Protein AF-A0A0R3Q7Y7-F1 (afdb_monomer_lite)

Foldseek 3Di:
DDDPPCPDPVLVVQLVVLLVVLVVVCVVVVDPDDDVSVVSLVSNCNSHDVVVSVVSVVVSVVVVVCVVCVVVVHDDDDPDPVPPPDPDDDDDDDPDDDDDDDDDDDDDDDDPDDDDDDDDPDDALQSQQVQLQQHPLDRHPDDLQSSLVSNCVVHPDSLQSVLVSCLVVVSLNSLVSSLVCPLPPDPDDAQVSLVSNLLSLLSCLLVVNDDPCVVVSLVSSVVNLVVHDPLQSVQSVLSSCLSDDDPDQDDDDPSHPPVLSSLVSNLRNCLSCVVVPVVVPVVLVSVLVSCVVCVVHDQVVDPSSVVSLVVCLVVDVSSVVSVVVNVVD

Organism: NCBI:txid42155

pLDDT: mean 72.42, std 20.52, range [24.56, 96.25]

Radius of gyration: 27.15 Å; chains: 1; bounding box: 62×55×79 Å

Sequence (329 aa):
MSDVTAGLKAGREKCYQSRDEYFKCCEQYKTYSESKCKKLKQKFEKDCPASWVPHFIRKHNYEKYKQKLVDEGILLTEVNDADKADIGAGRLFHATCSVLANPLTSSGTNVCSKQNSSPKFPRTNAEKLAHCGCINDALCDVSVEQFCERMKLFGSMKYLNALRILRDVRYLKTGRLLLKHLCSSSSSLPAYTVLEMVEMLVCIHMEGAAERGDEELWRNLLLLANKVPHFLKPTVLLLLKSCCPVNIMPKLPSNLMLRPVVITALLVTDLSIFIANYVRSGKVTLFQALLAKETAYDLFKNDQLLRVLALHTNSHSAISSTYLDYLSG

InterPro domains:
  IPR036549 Cytochrome c oxidase subunit 6B/Cytochrome c oxidase assembly factor 6-like superfamily [G3DSA:1.10.10.140] (3-71)
  IPR036549 Cytochrome c oxidase subunit 6B/Cytochrome c oxidase assembly factor 6-like superfamily [SSF47694] (12-68)
  IPR042289 Cytochrome c oxidase assembly factor 6 homolog [PTHR46690] (8-90)
  IPR048280 Cytochrome oxidase c subunit VIb-like [PF02297] (10-68)

Structure (mmCIF, N/CA/C/O backbone):
data_AF-A0A0R3Q7Y7-F1
#
_entry.id   AF-A0A0R3Q7Y7-F1
#
loop_
_atom_site.group_PDB
_atom_site.id
_atom_site.type_symbol
_atom_site.label_atom_id
_atom_site.label_alt_id
_atom_site.label_comp_id
_atom_site.label_asym_id
_atom_site.label_entity_id
_atom_site.label_seq_id
_atom_site.pdbx_PDB_ins_code
_atom_site.Cartn_x
_atom_site.Cartn_y
_atom_site.Cartn_z
_atom_site.occupancy
_atom_site.B_iso_or_equiv
_atom_site.auth_seq_id
_atom_site.auth_comp_id
_atom_site.auth_asym_id
_atom_site.auth_atom_id
_atom_site.pdbx_PDB_model_num
ATOM 1 N N . MET A 1 1 ? -22.828 -2.746 57.880 1.00 30.72 1 MET A N 1
ATOM 2 C CA . MET A 1 1 ? -23.270 -4.066 57.383 1.00 30.72 1 MET A CA 1
ATOM 3 C C . MET A 1 1 ? -23.202 -4.032 55.866 1.00 30.72 1 MET A C 1
ATOM 5 O O . MET A 1 1 ? -24.063 -3.440 55.234 1.00 30.72 1 MET A O 1
ATOM 9 N N . SER A 1 2 ? -22.097 -4.519 55.308 1.00 41.38 2 SER A N 1
ATOM 10 C CA . SER A 1 2 ? -21.814 -4.558 53.871 1.00 41.38 2 SER A CA 1
ATOM 11 C C . SER A 1 2 ? -22.537 -5.745 53.238 1.00 41.38 2 SER A C 1
ATOM 13 O O . SER A 1 2 ?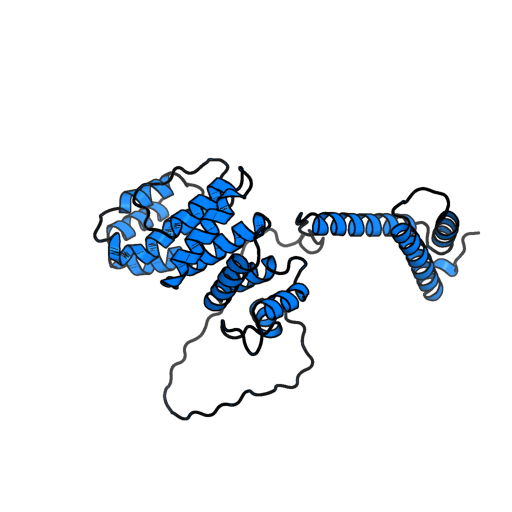 -22.344 -6.885 53.651 1.00 41.38 2 SER A O 1
ATOM 15 N N . ASP A 1 3 ? -23.408 -5.444 52.280 1.00 46.16 3 ASP A N 1
ATOM 16 C CA . ASP A 1 3 ? -24.349 -6.365 51.649 1.00 46.16 3 ASP A CA 1
ATOM 17 C C . ASP A 1 3 ? -23.616 -7.472 50.862 1.00 46.16 3 ASP A C 1
ATOM 19 O O . ASP A 1 3 ? -22.979 -7.234 49.835 1.00 46.16 3 ASP A O 1
ATOM 23 N N . VAL A 1 4 ? -23.683 -8.699 51.385 1.00 47.44 4 VAL A N 1
ATOM 24 C CA . VAL A 1 4 ? -22.997 -9.912 50.893 1.00 47.44 4 VAL A CA 1
ATOM 25 C C . VAL A 1 4 ? -23.600 -10.419 49.566 1.00 47.44 4 VAL A C 1
ATOM 27 O O . VAL A 1 4 ? -23.083 -11.345 48.943 1.00 47.44 4 VAL A O 1
ATOM 30 N N . THR A 1 5 ? -24.661 -9.783 49.062 1.00 50.56 5 THR A N 1
ATOM 31 C CA . THR A 1 5 ? -25.355 -10.190 47.829 1.00 50.56 5 THR A CA 1
ATOM 32 C C . THR A 1 5 ? -24.681 -9.725 46.530 1.00 50.56 5 THR A C 1
ATOM 34 O O . THR A 1 5 ? -24.900 -10.336 45.480 1.00 50.56 5 THR A O 1
ATOM 37 N N . ALA A 1 6 ? -23.791 -8.726 46.579 1.00 49.31 6 ALA A N 1
ATOM 38 C CA . ALA A 1 6 ? -23.110 -8.178 45.395 1.00 49.31 6 ALA A CA 1
ATOM 39 C C . ALA A 1 6 ? -22.109 -9.154 44.724 1.00 49.31 6 ALA A C 1
ATOM 41 O O . ALA A 1 6 ? -21.630 -8.897 43.619 1.00 49.31 6 ALA A O 1
ATOM 42 N N . GLY A 1 7 ? -21.791 -10.284 45.372 1.00 46.75 7 GLY A N 1
ATOM 43 C CA . GLY A 1 7 ? -20.875 -11.312 44.861 1.00 46.75 7 GLY A CA 1
ATOM 44 C C . GLY A 1 7 ? -21.530 -12.487 44.118 1.00 46.75 7 GLY A C 1
ATOM 45 O O . GLY A 1 7 ? -20.821 -13.215 43.417 1.00 46.75 7 GLY A O 1
ATOM 46 N N . LEU A 1 8 ? -22.851 -12.684 44.238 1.00 59.25 8 LEU A N 1
ATOM 47 C CA . LEU A 1 8 ? -23.574 -13.800 43.606 1.00 59.25 8 LEU A CA 1
ATOM 48 C C . LEU A 1 8 ? -23.904 -13.513 42.129 1.00 59.25 8 LEU A C 1
ATOM 50 O O . LEU A 1 8 ? -23.993 -12.360 41.712 1.00 59.25 8 LEU A O 1
ATOM 54 N N . LYS A 1 9 ? -24.124 -14.565 41.324 1.00 60.75 9 LYS A N 1
ATOM 55 C CA . LYS A 1 9 ? -24.414 -14.476 39.874 1.00 60.75 9 LYS A CA 1
ATOM 56 C C . LYS A 1 9 ? -25.546 -13.480 39.548 1.00 60.75 9 LYS A C 1
ATOM 58 O O . LYS A 1 9 ? -25.384 -12.660 38.651 1.00 60.75 9 LYS A O 1
ATOM 63 N N . ALA A 1 10 ? -26.608 -13.467 40.357 1.00 60.88 10 ALA A N 1
ATOM 64 C CA . ALA A 1 10 ? -27.719 -12.514 40.249 1.00 60.88 10 ALA A CA 1
ATOM 65 C C . ALA A 1 10 ? -27.331 -11.059 40.605 1.00 60.88 10 ALA A C 1
ATOM 67 O O . ALA A 1 10 ? -27.822 -10.114 39.991 1.00 60.88 10 ALA A O 1
ATOM 68 N N . GLY A 1 11 ? -26.410 -10.856 41.556 1.00 67.88 11 GLY A N 1
ATOM 69 C CA . GLY A 1 11 ? -25.874 -9.532 41.898 1.00 67.88 11 GLY A CA 1
ATOM 70 C C . GLY A 1 11 ? -24.994 -8.946 40.789 1.00 67.88 11 GLY A C 1
ATOM 71 O O . GLY A 1 11 ? -25.028 -7.744 40.534 1.00 67.88 11 GLY A O 1
ATOM 72 N N . ARG A 1 12 ? -24.269 -9.802 40.053 1.00 74.56 12 ARG A N 1
ATOM 73 C CA . ARG A 1 12 ? -23.458 -9.388 38.894 1.00 74.56 12 ARG A CA 1
ATOM 74 C C . ARG A 1 12 ? -24.313 -8.924 37.717 1.00 74.56 12 ARG A C 1
ATOM 76 O O . ARG A 1 12 ? -23.994 -7.903 37.115 1.00 74.56 12 ARG A O 1
ATOM 83 N N . GLU A 1 13 ? -25.398 -9.634 37.414 1.00 79.06 13 GLU A N 1
ATOM 84 C CA . GLU A 1 13 ? -26.342 -9.234 36.360 1.00 79.06 13 GLU A CA 1
ATOM 85 C C . GLU A 1 13 ? -26.985 -7.882 36.674 1.00 79.06 13 GLU A C 1
ATOM 87 O O . GLU A 1 13 ? -27.005 -6.994 35.821 1.00 79.06 13 GLU A O 1
ATOM 92 N N . LYS A 1 14 ? -27.410 -7.683 37.926 1.00 82.25 14 LYS A N 1
ATOM 93 C CA . LYS A 1 14 ? -27.967 -6.409 38.387 1.00 82.25 14 LYS A CA 1
ATOM 94 C C . LYS A 1 14 ? -26.954 -5.261 38.295 1.00 82.25 14 LYS A C 1
ATOM 96 O O . LYS A 1 14 ? -27.294 -4.181 37.820 1.00 82.25 14 LYS A O 1
ATOM 101 N N . CYS A 1 15 ? -25.698 -5.508 38.670 1.00 84.69 15 CYS A N 1
ATOM 102 C CA . CYS A 1 15 ? -24.607 -4.546 38.503 1.00 84.69 15 CYS A CA 1
ATOM 103 C C . CYS A 1 15 ? -24.397 -4.156 37.027 1.00 84.69 15 CYS A C 1
ATOM 105 O O . CYS A 1 15 ? -24.278 -2.971 36.713 1.00 84.69 15 CYS A O 1
ATOM 107 N N . TYR A 1 16 ? -24.385 -5.122 36.103 1.00 85.38 16 TYR A N 1
ATOM 108 C CA . TYR A 1 16 ? -24.210 -4.839 34.673 1.00 85.38 16 TYR A CA 1
ATOM 109 C C . TYR A 1 16 ? -25.396 -4.083 34.070 1.00 85.38 16 TYR A C 1
ATOM 111 O O . TYR A 1 16 ? -25.176 -3.140 33.316 1.00 85.38 16 TYR A O 1
ATOM 119 N N . GLN A 1 17 ? -26.629 -4.409 34.464 1.00 86.50 17 GLN A N 1
ATOM 120 C CA . GLN A 1 17 ? -27.814 -3.658 34.039 1.00 86.50 17 GLN A CA 1
ATOM 121 C C . GLN A 1 17 ? -27.761 -2.200 34.519 1.00 86.50 17 GLN A C 1
ATOM 123 O O . GLN A 1 17 ? -27.905 -1.279 33.715 1.00 86.50 17 GLN A O 1
ATOM 128 N N . SER A 1 18 ? -27.470 -1.970 35.804 1.00 85.62 18 SER A N 1
ATOM 129 C CA . SER A 1 18 ? -27.352 -0.616 36.367 1.00 85.62 18 SER A CA 1
ATOM 130 C C . SER A 1 18 ? -26.183 0.181 35.762 1.00 85.62 18 SER A C 1
ATOM 132 O O . SER A 1 18 ? -26.290 1.396 35.586 1.00 85.62 18 SER A O 1
ATOM 134 N N . ARG A 1 19 ? -25.083 -0.491 35.390 1.00 87.19 19 ARG A N 1
ATOM 135 C CA . ARG A 1 19 ? -23.956 0.092 34.640 1.00 87.19 19 ARG A CA 1
ATOM 136 C C . ARG A 1 19 ? -24.391 0.562 33.251 1.00 87.19 19 ARG A C 1
ATOM 138 O O . ARG A 1 19 ? -24.096 1.697 32.876 1.00 87.19 19 ARG A O 1
ATOM 145 N N . ASP A 1 20 ? -25.071 -0.297 32.497 1.00 86.44 20 ASP A N 1
ATOM 146 C CA . ASP A 1 20 ? -25.463 -0.014 31.113 1.00 86.44 20 ASP A CA 1
ATOM 147 C C . ASP A 1 20 ? -26.501 1.115 31.050 1.00 86.44 20 ASP A C 1
ATOM 149 O O . ASP A 1 20 ? -26.395 2.006 30.207 1.00 86.44 20 ASP A O 1
ATOM 153 N N . GLU A 1 21 ? -27.441 1.157 32.001 1.00 86.00 21 GLU A N 1
ATOM 154 C CA . GLU A 1 21 ? -28.380 2.274 32.171 1.00 86.00 21 GLU A CA 1
ATOM 155 C C . GLU A 1 21 ? -27.657 3.608 32.430 1.00 86.00 21 GLU A C 1
ATOM 157 O O . GLU A 1 21 ? -28.008 4.638 31.844 1.00 86.00 21 GLU A O 1
ATOM 162 N N . TYR A 1 22 ? -26.629 3.603 33.288 1.00 85.00 22 TYR A N 1
ATOM 163 C CA . TYR A 1 22 ? -25.836 4.795 33.586 1.00 85.00 22 TYR A CA 1
ATOM 164 C C . TYR A 1 22 ? -25.034 5.275 32.367 1.00 85.00 22 TYR A C 1
ATOM 166 O O . TYR A 1 22 ? -25.111 6.457 32.020 1.00 85.00 22 TYR A O 1
ATOM 174 N N . PHE A 1 23 ? -24.317 4.383 31.677 1.00 85.38 23 PHE A N 1
ATOM 175 C CA . PHE A 1 23 ? -23.525 4.761 30.502 1.00 85.38 23 PHE A CA 1
ATOM 176 C C . PHE A 1 23 ? -24.389 5.207 29.323 1.00 85.38 23 PHE A C 1
ATOM 178 O O . PHE A 1 23 ? -24.067 6.217 28.698 1.00 85.38 23 PHE A O 1
ATOM 185 N N . LYS A 1 24 ? -25.549 4.578 29.100 1.00 85.12 24 LYS A N 1
ATOM 186 C CA . LYS A 1 24 ? -26.527 5.033 28.101 1.00 85.12 24 LYS A CA 1
ATOM 187 C C . LYS A 1 24 ? -27.008 6.462 28.379 1.00 85.12 24 LYS A C 1
ATOM 189 O O . LYS A 1 24 ? -27.126 7.271 27.459 1.00 85.12 24 LYS A O 1
ATOM 194 N N . CYS A 1 25 ? -27.228 6.808 29.650 1.00 83.81 25 CYS A N 1
ATOM 195 C CA . CYS A 1 25 ? -27.549 8.180 30.051 1.00 83.81 25 CYS A CA 1
ATOM 196 C C . CYS A 1 25 ? -26.377 9.142 29.763 1.00 83.81 25 CYS A C 1
ATOM 198 O O . CYS A 1 25 ? -26.580 10.222 29.208 1.00 83.81 25 CYS A O 1
ATOM 200 N N . CYS A 1 26 ? -25.137 8.747 30.071 1.00 80.75 26 CYS A N 1
ATOM 201 C CA . CYS A 1 26 ? -23.941 9.550 29.784 1.00 80.75 26 CYS A CA 1
ATOM 202 C C . CYS A 1 26 ? -23.683 9.759 28.281 1.00 80.75 26 CYS A C 1
ATOM 204 O O . CYS A 1 26 ? -23.163 10.804 27.881 1.00 80.75 26 CYS A O 1
ATOM 206 N N . GLU A 1 27 ? -24.038 8.793 27.437 1.00 79.94 27 GLU A N 1
ATOM 207 C CA . GLU A 1 27 ? -23.968 8.918 25.979 1.00 79.94 27 GLU A CA 1
ATOM 208 C C . GLU A 1 27 ? -25.018 9.891 25.444 1.00 79.94 27 GLU A C 1
ATOM 210 O O . GLU A 1 27 ? -24.680 10.784 24.665 1.00 79.94 27 GLU A O 1
ATOM 215 N N . GLN A 1 28 ? -26.259 9.786 25.927 1.00 78.62 28 GLN A N 1
ATOM 216 C CA . GLN A 1 28 ? -27.368 10.634 25.492 1.00 78.62 28 GLN A CA 1
ATOM 217 C C . GLN A 1 28 ? -27.140 12.121 25.807 1.00 78.62 28 GLN A C 1
ATOM 219 O O . GLN A 1 28 ? -27.485 12.981 24.999 1.00 78.62 28 GLN A O 1
ATOM 224 N N . TYR A 1 29 ? -26.543 12.433 26.961 1.00 72.19 29 TYR A N 1
ATOM 225 C CA . TYR A 1 29 ? -26.320 13.818 27.394 1.00 72.19 29 TYR A CA 1
ATOM 226 C C . TYR A 1 29 ? -24.894 14.334 27.146 1.00 72.19 29 TYR A C 1
ATOM 228 O O . TYR A 1 29 ? -24.621 15.499 27.421 1.00 72.19 29 TYR A O 1
ATOM 236 N N . LYS A 1 30 ? -23.987 13.499 26.611 1.00 65.56 30 LYS A N 1
ATOM 237 C CA . LYS A 1 30 ? -22.567 13.808 26.330 1.00 65.56 30 LYS A CA 1
ATOM 238 C C . LYS A 1 30 ? -21.769 14.411 27.505 1.00 65.56 30 LYS A C 1
ATOM 240 O O . LYS A 1 30 ? -20.639 14.850 27.296 1.00 65.56 30 LYS A O 1
ATOM 245 N N . THR A 1 31 ? -22.285 14.388 28.733 1.00 57.50 31 THR A N 1
ATOM 246 C CA . THR A 1 31 ? -21.652 14.965 29.926 1.00 57.50 31 THR A CA 1
ATOM 247 C C . THR A 1 31 ? -21.578 13.957 31.071 1.00 57.50 31 THR A C 1
ATOM 249 O O . THR A 1 31 ? -22.520 13.215 31.346 1.00 57.50 31 THR A O 1
ATOM 252 N N . TYR A 1 32 ? -20.427 13.937 31.752 1.00 59.34 32 TYR A N 1
ATOM 253 C CA . TYR A 1 32 ? -20.208 13.142 32.969 1.00 59.34 32 TYR A CA 1
ATOM 254 C C . TYR A 1 32 ? -20.558 13.921 34.255 1.00 59.34 32 TYR A C 1
ATOM 256 O O . TYR A 1 32 ? -20.702 13.306 35.312 1.00 59.34 32 TYR A O 1
ATOM 264 N N . SER A 1 33 ? -20.758 15.242 34.162 1.00 49.47 33 SER A N 1
ATOM 265 C CA . SER A 1 33 ? -21.220 16.137 35.234 1.00 49.47 33 SER A CA 1
ATOM 266 C C . SER A 1 33 ? -22.671 16.572 34.952 1.00 49.47 33 SER A C 1
ATOM 268 O O . SER A 1 33 ? -22.974 17.165 33.924 1.00 49.47 33 SER A O 1
ATOM 270 N N . GLU A 1 34 ? -23.674 16.046 35.658 1.00 56.66 34 GLU A N 1
ATOM 271 C CA . GLU A 1 34 ? -24.176 16.447 36.990 1.00 56.66 34 GLU A CA 1
ATOM 272 C C . GLU A 1 34 ? -25.543 17.157 36.898 1.00 56.66 34 GLU A C 1
ATOM 274 O O . GLU A 1 34 ? -25.663 18.372 36.833 1.00 56.66 34 GLU A O 1
ATOM 279 N N . SER A 1 35 ? -26.602 16.338 36.857 1.00 59.38 35 SER A N 1
ATOM 280 C CA . SER A 1 35 ? -27.942 16.577 37.445 1.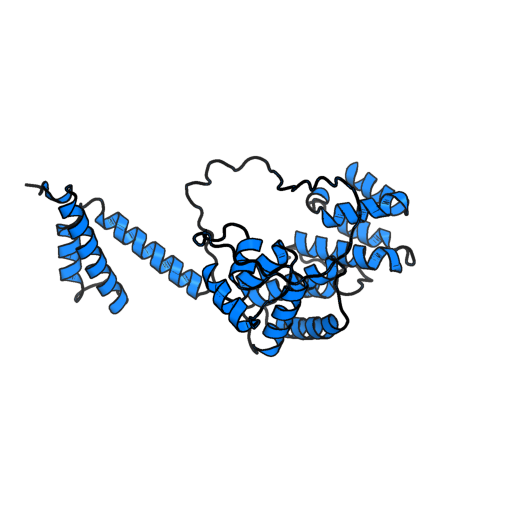00 59.38 35 SER A CA 1
ATOM 281 C C . SER A 1 35 ? -28.896 15.457 37.013 1.00 59.38 35 SER A C 1
ATOM 283 O O . SER A 1 35 ? -29.537 14.827 37.851 1.00 59.38 35 SER A O 1
ATOM 285 N N . LYS A 1 36 ? -28.907 15.123 35.714 1.00 66.06 36 LYS A N 1
ATOM 286 C CA . LYS A 1 36 ? -29.864 14.171 35.117 1.00 66.06 36 LYS A CA 1
ATOM 287 C C . LYS A 1 36 ? -29.528 12.691 35.361 1.00 66.06 36 LYS A C 1
ATOM 289 O O . LYS A 1 36 ? -30.419 11.927 35.713 1.00 66.06 36 LYS A O 1
ATOM 294 N N . CYS A 1 37 ? -28.254 12.290 35.280 1.00 79.38 37 CYS A N 1
ATOM 295 C CA . CYS A 1 37 ? -27.837 10.886 35.469 1.00 79.38 37 CYS A CA 1
ATOM 296 C C . CYS A 1 37 ? -27.394 10.548 36.912 1.00 79.38 37 CYS A C 1
ATOM 298 O O . CYS A 1 37 ? -26.944 9.434 37.176 1.00 79.38 37 CYS A O 1
ATOM 300 N N . LYS A 1 38 ? -27.519 11.482 37.871 1.00 77.94 38 LYS A N 1
ATOM 301 C CA . LYS A 1 38 ? -27.038 11.308 39.260 1.00 77.94 38 LYS A CA 1
ATOM 302 C C . LYS A 1 38 ? -27.749 10.161 39.989 1.00 77.94 38 LYS A C 1
ATOM 304 O O . LYS A 1 38 ? -27.105 9.403 40.706 1.00 77.94 38 LYS A O 1
ATOM 309 N N . LYS A 1 39 ? -29.055 9.994 39.750 1.00 81.75 39 LYS A N 1
ATOM 310 C CA . LYS A 1 39 ? -29.850 8.891 40.318 1.00 81.75 39 LYS A CA 1
ATOM 311 C C . LYS A 1 39 ? -29.379 7.522 39.809 1.00 81.75 39 LYS A C 1
ATOM 313 O O . LYS A 1 39 ? -29.283 6.581 40.588 1.00 81.75 39 LYS A O 1
ATOM 318 N N . LEU A 1 40 ? -29.024 7.432 38.525 1.00 82.88 40 LEU A N 1
ATOM 319 C CA . LEU A 1 40 ? -28.487 6.209 37.918 1.00 82.88 40 LEU A CA 1
ATOM 320 C C . LEU A 1 40 ? -27.054 5.925 38.384 1.00 82.88 40 LEU A C 1
ATOM 322 O O . LEU A 1 40 ? -26.718 4.772 38.623 1.00 82.88 40 LEU A O 1
ATOM 326 N N . LYS A 1 41 ? -26.243 6.966 38.615 1.00 82.06 41 LYS A N 1
ATOM 327 C CA . LYS A 1 41 ? -24.907 6.829 39.216 1.00 82.06 41 LYS A CA 1
ATOM 328 C C . LYS A 1 41 ? -24.974 6.239 40.628 1.00 82.06 41 LYS A C 1
ATOM 330 O O . LYS A 1 41 ? -24.252 5.300 40.928 1.00 82.06 41 LYS A O 1
ATOM 335 N N . GLN A 1 42 ? -25.880 6.742 41.468 1.00 82.50 42 GLN A N 1
ATOM 336 C CA . GLN A 1 42 ? -26.087 6.215 42.823 1.00 82.50 42 GLN A CA 1
ATOM 337 C C . GLN A 1 42 ? -26.588 4.765 42.808 1.00 82.50 42 GLN A C 1
ATOM 339 O O . GLN A 1 42 ? -26.162 3.957 43.629 1.00 82.50 42 GLN A O 1
ATOM 344 N N . LYS A 1 43 ? -27.469 4.419 41.859 1.00 84.12 43 LYS A N 1
ATOM 345 C CA . LYS A 1 43 ? -27.927 3.039 41.645 1.00 84.12 43 LYS A CA 1
ATOM 346 C C . LYS A 1 43 ? -26.762 2.128 41.237 1.00 84.12 43 LYS A C 1
ATOM 348 O O . LYS A 1 43 ? -26.586 1.071 41.827 1.00 84.12 43 LYS A O 1
ATOM 353 N N . PHE A 1 44 ? -25.922 2.575 40.306 1.00 84.44 44 PHE A N 1
ATOM 354 C CA . PHE A 1 44 ? -24.718 1.868 39.870 1.00 84.44 44 PHE A CA 1
ATOM 355 C C . PHE A 1 44 ? -23.699 1.662 41.005 1.00 84.44 44 PHE A C 1
ATOM 357 O O . PHE A 1 44 ? -23.210 0.552 41.186 1.00 84.44 44 PHE A O 1
ATOM 364 N N . GLU A 1 45 ? -23.428 2.686 41.817 1.00 84.12 45 GLU A N 1
ATOM 365 C CA . GLU A 1 45 ? -22.534 2.593 42.984 1.00 84.12 45 GLU A CA 1
ATOM 366 C C . GLU A 1 45 ? -23.069 1.669 44.086 1.00 84.12 45 GLU A C 1
ATOM 368 O O . GLU A 1 45 ? -22.283 1.077 44.822 1.00 84.12 45 GLU A O 1
ATOM 373 N N . LYS A 1 46 ? -24.396 1.535 44.195 1.00 83.44 46 LYS A N 1
ATOM 374 C CA . LYS A 1 46 ? -25.052 0.660 45.172 1.00 83.44 46 LYS A CA 1
ATOM 375 C C . LYS A 1 46 ? -25.139 -0.794 44.704 1.00 83.44 46 LYS A C 1
ATOM 377 O O . LYS A 1 46 ? -24.975 -1.698 45.516 1.00 83.44 46 LYS A O 1
ATOM 382 N N . ASP A 1 47 ? -25.428 -1.014 43.423 1.00 82.56 47 ASP A N 1
ATOM 383 C CA . ASP A 1 47 ? -25.622 -2.354 42.858 1.00 82.56 47 ASP A CA 1
ATOM 384 C C . ASP A 1 47 ? -24.295 -3.040 42.485 1.00 82.56 47 ASP A C 1
ATOM 386 O O . ASP A 1 47 ? -24.260 -4.263 42.348 1.00 82.56 47 ASP A O 1
ATOM 390 N N . CYS A 1 48 ? -23.203 -2.285 42.323 1.00 83.38 48 CYS A N 1
ATOM 391 C CA . CYS A 1 48 ? -21.888 -2.822 41.980 1.00 83.38 48 CYS A CA 1
ATOM 392 C C . CYS A 1 48 ? -20.896 -2.777 43.151 1.00 83.38 48 CYS A C 1
ATOM 394 O O . CYS A 1 48 ? -20.898 -1.829 43.935 1.00 83.38 48 CYS A O 1
ATOM 396 N N . PRO A 1 49 ? -19.954 -3.737 43.228 1.00 83.12 49 PRO A N 1
ATOM 397 C CA . PRO A 1 49 ? -18.833 -3.650 44.156 1.00 83.12 49 PRO A CA 1
ATOM 398 C C . PRO A 1 49 ? -18.042 -2.348 43.973 1.00 83.12 49 PRO A C 1
ATOM 400 O O . PRO A 1 49 ? -17.699 -1.969 42.849 1.00 83.12 49 PRO A O 1
ATOM 403 N N . ALA A 1 50 ? -17.670 -1.703 45.082 1.00 76.00 50 ALA A N 1
ATOM 404 C CA . ALA A 1 50 ? -16.939 -0.433 45.074 1.00 76.00 50 ALA A CA 1
ATOM 405 C C . ALA A 1 50 ? -15.595 -0.496 44.316 1.00 76.00 50 ALA A C 1
ATOM 407 O O . ALA A 1 50 ? -15.135 0.513 43.791 1.00 76.00 50 ALA A O 1
ATOM 408 N N . SER A 1 51 ? -14.978 -1.678 44.202 1.00 76.12 51 SER A N 1
ATOM 409 C CA . SER A 1 51 ? -13.755 -1.890 43.415 1.00 76.12 51 SER A CA 1
ATOM 410 C C . SER A 1 51 ? -13.997 -1.940 41.899 1.00 76.12 51 SER A C 1
ATOM 412 O O . SER A 1 51 ? -13.097 -1.635 41.118 1.00 76.12 51 SER A O 1
ATOM 414 N N . TRP A 1 52 ? -15.207 -2.300 41.461 1.00 82.56 52 TRP A N 1
ATOM 415 C CA . TRP A 1 52 ? -15.561 -2.454 40.046 1.00 82.56 52 TRP A CA 1
ATOM 416 C C . TRP A 1 52 ? -15.996 -1.137 39.410 1.00 82.56 52 TRP A C 1
ATOM 418 O O . TRP A 1 52 ? -15.696 -0.887 38.243 1.00 82.56 52 TRP A O 1
ATOM 428 N N . VAL A 1 53 ? -16.655 -0.271 40.181 1.00 82.44 53 VAL A N 1
ATOM 429 C CA . VAL A 1 53 ? -17.164 1.025 39.712 1.00 82.44 53 VAL A CA 1
ATOM 430 C C . VAL A 1 53 ? -16.057 1.890 39.073 1.00 82.44 53 VAL A C 1
ATOM 432 O O . VAL A 1 53 ? -16.211 2.267 37.907 1.00 82.44 53 VAL A O 1
ATOM 435 N N . PRO A 1 54 ? -14.893 2.135 39.717 1.00 80.38 54 PRO A N 1
ATOM 436 C CA . PRO A 1 54 ? -13.806 2.908 39.108 1.00 80.38 54 PRO A CA 1
ATOM 437 C C . PRO A 1 54 ? -13.170 2.218 37.899 1.00 80.38 54 PRO A C 1
ATOM 439 O O . PRO A 1 54 ? -12.646 2.885 37.009 1.00 80.38 54 PRO A O 1
ATOM 442 N N . HIS A 1 55 ? -13.165 0.883 37.865 1.00 79.25 55 HIS A N 1
ATOM 443 C CA . HIS A 1 55 ? -12.646 0.125 36.729 1.00 79.25 55 HIS A CA 1
ATOM 444 C C . HIS A 1 55 ? -13.555 0.284 35.502 1.00 79.25 55 HIS A C 1
ATOM 446 O O . HIS A 1 55 ? -13.069 0.626 34.427 1.00 79.25 55 HIS A O 1
ATOM 452 N N . PHE A 1 56 ? -14.872 0.120 35.660 1.00 84.69 56 PHE A N 1
ATOM 453 C CA . PHE A 1 56 ? -15.821 0.290 34.556 1.00 84.69 56 PHE A CA 1
ATOM 454 C C . PHE A 1 56 ? -15.855 1.718 34.024 1.00 84.69 56 PHE A C 1
ATOM 456 O O . PHE A 1 56 ? -15.881 1.898 32.810 1.00 84.69 56 PHE A O 1
ATOM 463 N N . ILE A 1 57 ? -15.799 2.728 34.899 1.00 82.69 57 ILE A N 1
ATOM 464 C CA . ILE A 1 57 ? -15.739 4.133 34.470 1.00 82.69 57 ILE A CA 1
ATOM 465 C C . ILE A 1 57 ? -14.469 4.389 33.649 1.00 82.69 57 ILE A C 1
ATOM 467 O O . ILE A 1 57 ? -14.545 4.972 32.569 1.00 82.69 57 ILE A O 1
ATOM 471 N N . ARG A 1 58 ? -13.305 3.922 34.123 1.00 79.88 58 ARG A N 1
ATOM 472 C CA . ARG A 1 58 ? -12.037 4.060 33.386 1.00 79.88 58 ARG A CA 1
ATOM 473 C C . ARG A 1 58 ? -12.084 3.355 32.033 1.00 79.88 58 ARG A C 1
ATOM 475 O O . ARG A 1 58 ? -11.711 3.964 31.035 1.00 79.88 58 ARG A O 1
ATOM 482 N N . LYS A 1 59 ? -12.584 2.118 31.993 1.00 83.44 59 LYS A N 1
ATOM 483 C CA . LYS A 1 59 ? -12.709 1.332 30.761 1.00 83.44 59 LYS A CA 1
ATOM 484 C C . LYS A 1 59 ? -13.632 2.008 29.741 1.00 83.44 59 LYS A C 1
ATOM 486 O O . LYS A 1 59 ? -13.227 2.196 28.603 1.00 83.44 59 LYS A O 1
ATOM 491 N N . HIS A 1 60 ? -14.817 2.447 30.158 1.00 82.00 60 HIS A N 1
ATOM 492 C CA . HIS A 1 60 ? -15.767 3.121 29.270 1.00 82.00 60 HIS A CA 1
ATOM 493 C C . HIS A 1 60 ? -15.222 4.459 28.737 1.00 82.00 60 HIS A C 1
ATOM 495 O O . HIS A 1 60 ? -15.369 4.768 27.556 1.00 82.00 60 HIS A O 1
ATOM 501 N N . ASN A 1 61 ? -14.530 5.241 29.574 1.00 80.00 61 ASN A N 1
ATOM 502 C CA . ASN A 1 61 ? -13.877 6.476 29.129 1.00 80.00 61 ASN A CA 1
ATOM 503 C C . ASN A 1 61 ? -12.758 6.203 28.117 1.00 80.00 61 ASN A C 1
ATOM 505 O O . ASN A 1 61 ? -12.634 6.936 27.137 1.00 80.00 61 ASN A O 1
ATOM 509 N N . TYR A 1 62 ? -11.965 5.154 28.346 1.00 75.38 62 TYR A N 1
ATOM 510 C CA . TYR A 1 62 ? -10.916 4.728 27.427 1.00 75.38 62 TYR A CA 1
ATOM 511 C C . TYR A 1 62 ? -11.493 4.278 26.080 1.00 75.38 62 TYR A C 1
ATOM 513 O O . TYR A 1 62 ? -11.048 4.757 25.044 1.00 75.38 62 TYR A O 1
ATOM 521 N N . GLU A 1 63 ? -12.535 3.444 26.080 1.00 78.56 63 GLU A N 1
ATOM 522 C CA . GLU A 1 63 ? -13.224 3.000 24.860 1.00 78.56 63 GLU A CA 1
ATOM 523 C C . GLU A 1 63 ? -13.837 4.178 24.090 1.00 78.56 63 GLU A C 1
ATOM 525 O O . GLU A 1 63 ? -13.678 4.273 22.876 1.00 78.56 63 GLU A O 1
ATOM 530 N N . LYS A 1 64 ? -14.456 5.140 24.785 1.00 79.62 64 LYS A N 1
ATOM 531 C CA . LYS A 1 64 ? -15.007 6.355 24.167 1.00 79.62 64 LYS A CA 1
ATOM 532 C C . LYS A 1 64 ? -13.924 7.264 23.590 1.00 79.62 64 LYS A C 1
ATOM 534 O O . LYS A 1 64 ? -14.121 7.866 22.538 1.00 79.62 64 LYS A O 1
ATOM 539 N N . TYR A 1 65 ? -12.791 7.389 24.276 1.00 76.00 65 TYR A N 1
ATOM 540 C CA . TYR A 1 65 ? -11.637 8.130 23.777 1.00 76.00 65 TYR A CA 1
ATOM 541 C C . TYR A 1 65 ? -11.025 7.444 22.552 1.00 76.00 65 TYR A C 1
ATOM 543 O O . TYR A 1 65 ? -10.786 8.103 21.546 1.00 76.00 65 TYR A O 1
ATOM 551 N N . LYS A 1 66 ? -10.872 6.116 22.591 1.00 73.06 66 LYS A N 1
ATOM 552 C CA . LYS A 1 66 ? -10.440 5.308 21.449 1.00 73.06 66 LYS A CA 1
ATOM 553 C C . LYS A 1 66 ? -11.381 5.490 20.259 1.00 73.06 66 LYS A C 1
ATOM 555 O O . LYS A 1 66 ? -10.904 5.724 19.156 1.00 73.06 66 LYS A O 1
ATOM 560 N N . GLN A 1 67 ? -12.694 5.453 20.483 1.00 74.38 67 GLN A N 1
ATOM 561 C CA . GLN A 1 67 ? -13.683 5.677 19.431 1.00 74.38 67 GLN A CA 1
ATOM 562 C C . GLN A 1 67 ? -13.547 7.075 18.817 1.00 74.38 67 GLN A C 1
ATOM 564 O O . GLN A 1 67 ? -13.490 7.185 17.601 1.00 74.38 67 GLN A O 1
ATOM 569 N N . LYS A 1 68 ? -13.396 8.128 19.635 1.00 72.75 68 LYS A N 1
ATOM 570 C CA . LYS A 1 68 ? -13.144 9.489 19.130 1.00 72.75 68 LYS A CA 1
ATOM 571 C C . LYS A 1 68 ? -11.876 9.579 18.290 1.00 72.75 68 LYS A C 1
ATOM 573 O O . LYS A 1 68 ? -11.898 10.194 17.237 1.00 72.75 68 LYS A O 1
ATOM 578 N N . LEU A 1 69 ? -10.788 8.956 18.735 1.00 68.88 69 LEU A N 1
ATOM 579 C CA . LEU A 1 69 ? -9.535 8.960 17.983 1.00 68.88 69 LEU A CA 1
ATOM 580 C C . LEU A 1 69 ? -9.662 8.205 16.658 1.00 68.88 69 LEU A C 1
ATOM 582 O O . LEU A 1 69 ? -9.131 8.663 15.652 1.00 68.88 69 LEU A O 1
ATOM 586 N N . VAL A 1 70 ? -10.411 7.100 16.632 1.00 69.00 70 VAL A N 1
ATOM 587 C CA . VAL A 1 70 ? -10.744 6.384 15.392 1.00 69.00 70 VAL A CA 1
ATOM 588 C C . VAL A 1 70 ? -11.596 7.254 14.464 1.00 69.00 70 VAL A C 1
ATOM 590 O O . VAL A 1 70 ? -11.290 7.334 13.276 1.00 69.00 70 VAL A O 1
ATOM 593 N N . ASP A 1 71 ? -12.615 7.934 14.993 1.00 68.75 71 ASP A N 1
ATOM 594 C CA . ASP A 1 71 ? -13.476 8.847 14.231 1.00 68.75 71 ASP A CA 1
ATOM 595 C C . ASP A 1 71 ? -12.679 10.052 13.679 1.00 68.75 71 ASP A C 1
ATOM 597 O O . ASP A 1 71 ? -12.948 10.530 12.578 1.00 68.75 71 ASP A O 1
ATOM 601 N N . GLU A 1 72 ? -11.654 10.506 14.407 1.00 71.38 72 GLU A N 1
ATOM 602 C CA . GLU A 1 72 ? -10.714 11.568 14.014 1.00 71.38 72 GLU A CA 1
ATOM 603 C C . GLU A 1 72 ? -9.561 11.064 13.115 1.00 71.38 72 GLU A C 1
ATOM 605 O O . GLU A 1 72 ? -8.708 11.846 12.691 1.00 71.38 72 GLU A O 1
ATOM 610 N N . GLY A 1 73 ? -9.533 9.770 12.771 1.00 51.25 73 GLY A N 1
ATOM 611 C CA . GLY A 1 73 ? -8.548 9.177 11.859 1.00 51.25 73 GLY A CA 1
ATOM 612 C C . GLY A 1 73 ? -7.166 8.912 12.472 1.00 51.25 73 GLY A C 1
ATOM 613 O O . GLY A 1 73 ? -6.204 8.685 11.735 1.00 51.25 73 GLY A O 1
ATOM 614 N N . ILE A 1 74 ? -7.051 8.923 13.802 1.00 54.38 74 ILE A N 1
ATOM 615 C CA . ILE A 1 74 ? -5.827 8.639 14.560 1.00 54.38 74 ILE A CA 1
ATOM 616 C C . ILE A 1 74 ? -5.798 7.150 14.935 1.00 54.38 74 ILE A C 1
ATOM 618 O O . ILE A 1 74 ? -6.660 6.636 15.649 1.00 54.38 74 ILE A O 1
ATOM 622 N N . LEU A 1 75 ? -4.778 6.437 14.453 1.00 51.75 75 LEU A N 1
ATOM 623 C CA . LEU A 1 75 ? -4.605 5.003 14.681 1.00 51.75 75 LEU A CA 1
ATOM 624 C C . LEU A 1 75 ? -3.954 4.757 16.052 1.00 51.75 75 LEU A C 1
ATOM 626 O O . LEU A 1 75 ? -2.741 4.890 16.196 1.00 51.75 75 LEU A O 1
ATOM 630 N N . LEU A 1 76 ? -4.745 4.380 17.059 1.00 42.91 76 LEU A N 1
ATOM 631 C CA . LEU A 1 76 ? -4.203 3.759 18.269 1.00 42.91 76 LEU A CA 1
ATOM 632 C C . LEU A 1 76 ? -3.974 2.272 17.993 1.00 42.91 76 LEU A C 1
ATOM 634 O O . LEU A 1 76 ? -4.928 1.498 17.910 1.00 42.91 76 LEU A O 1
ATOM 638 N N . THR A 1 77 ? -2.714 1.868 17.851 1.00 44.16 77 THR A N 1
ATOM 639 C CA . THR A 1 77 ? -2.337 0.457 17.976 1.00 44.16 77 THR A CA 1
ATOM 640 C C . THR A 1 77 ? -2.601 0.032 19.416 1.00 44.16 77 THR A C 1
ATOM 642 O O . THR A 1 77 ? -1.974 0.556 20.339 1.00 44.16 77 THR A O 1
ATOM 645 N N . GLU A 1 78 ? -3.545 -0.882 19.625 1.00 48.81 78 GLU A N 1
ATOM 646 C CA . GLU A 1 78 ? -3.696 -1.544 20.918 1.00 48.81 78 GLU A CA 1
ATOM 647 C C . GLU A 1 78 ? -2.427 -2.347 21.189 1.00 48.81 78 GLU A C 1
ATOM 649 O O . GLU A 1 78 ? -2.126 -3.298 20.473 1.00 48.81 78 GLU A O 1
ATOM 654 N N . VAL A 1 79 ? -1.676 -1.955 22.216 1.00 41.47 79 VAL A N 1
ATOM 655 C CA . VAL A 1 79 ? -0.734 -2.870 22.855 1.00 41.47 79 VAL A CA 1
ATOM 656 C C . VAL A 1 79 ? -1.605 -3.764 23.726 1.00 41.47 79 VAL A C 1
ATOM 658 O O . VAL A 1 79 ? -2.087 -3.335 24.773 1.00 41.47 79 VAL A O 1
ATOM 661 N N . ASN A 1 80 ? -1.905 -4.969 23.250 1.00 40.09 80 ASN A N 1
ATOM 662 C CA . ASN A 1 80 ? -2.522 -5.971 24.102 1.00 40.09 80 ASN A CA 1
ATOM 663 C C . ASN A 1 80 ? -1.460 -6.447 25.099 1.00 40.09 80 ASN A C 1
ATOM 665 O O . ASN A 1 80 ? -0.364 -6.840 24.707 1.00 40.09 80 ASN A O 1
ATOM 669 N N . ASP A 1 81 ? -1.806 -6.481 26.387 1.00 41.03 81 ASP A N 1
ATOM 670 C CA . ASP A 1 81 ? -0.950 -6.994 27.470 1.00 41.03 81 ASP A CA 1
ATOM 671 C C . ASP A 1 81 ? -0.573 -8.491 27.315 1.00 41.03 81 ASP A C 1
ATOM 673 O O . ASP A 1 81 ? 0.167 -9.036 28.133 1.00 41.03 81 ASP A O 1
ATOM 677 N N . ALA A 1 82 ? -1.048 -9.158 26.255 1.00 42.09 82 ALA A N 1
ATOM 678 C CA . ALA A 1 82 ? -0.665 -10.513 25.861 1.00 42.09 82 ALA A CA 1
ATOM 679 C C . ALA A 1 82 ? 0.638 -10.581 25.032 1.00 42.09 82 ALA A C 1
ATOM 681 O O . ALA A 1 82 ? 1.237 -11.649 24.964 1.00 42.09 82 ALA A O 1
ATOM 682 N N . ASP A 1 83 ? 1.124 -9.463 24.475 1.00 39.84 83 ASP A N 1
ATOM 683 C CA . ASP A 1 83 ? 2.316 -9.436 23.604 1.00 39.84 83 ASP A CA 1
ATOM 684 C C . ASP A 1 83 ? 3.619 -9.093 24.352 1.00 39.84 83 ASP A C 1
ATOM 686 O O . ASP A 1 83 ? 4.665 -8.841 23.753 1.00 39.84 83 ASP A O 1
ATOM 690 N N . LYS A 1 84 ? 3.610 -9.117 25.692 1.00 38.62 84 LYS A N 1
ATOM 691 C CA . LYS A 1 84 ? 4.811 -8.825 26.498 1.00 38.62 84 LYS A CA 1
ATOM 692 C C . LYS A 1 84 ? 5.850 -9.960 26.509 1.00 38.62 84 LYS A C 1
ATOM 694 O O . LYS A 1 84 ? 6.867 -9.840 27.187 1.00 38.62 84 LYS A O 1
ATOM 699 N N . ALA A 1 85 ? 5.605 -11.039 25.768 1.00 36.75 85 ALA A N 1
ATOM 700 C CA . ALA A 1 85 ? 6.475 -12.205 25.686 1.00 36.75 85 ALA A CA 1
ATOM 701 C C . ALA A 1 85 ? 6.812 -12.597 24.239 1.00 36.75 85 ALA A C 1
ATOM 703 O O . ALA A 1 85 ? 6.852 -13.782 23.948 1.00 36.75 85 ALA A O 1
ATOM 704 N N . ASP A 1 86 ? 7.056 -11.640 23.337 1.00 34.16 86 ASP A N 1
ATOM 705 C CA . ASP A 1 86 ? 7.888 -11.926 22.157 1.00 34.16 86 ASP A CA 1
ATOM 706 C C . ASP A 1 86 ? 8.482 -10.649 21.536 1.00 34.16 86 ASP A C 1
ATOM 708 O O . ASP A 1 86 ? 8.107 -10.192 20.459 1.00 34.16 86 ASP A O 1
ATOM 712 N N . ILE A 1 87 ? 9.419 -10.017 22.247 1.00 39.12 87 ILE A N 1
ATOM 713 C CA . ILE A 1 87 ? 10.355 -9.068 21.628 1.00 39.12 87 ILE A CA 1
ATOM 714 C C . ILE A 1 87 ? 11.720 -9.746 21.641 1.00 39.12 87 ILE A C 1
ATOM 716 O O . ILE A 1 87 ? 12.562 -9.487 22.498 1.00 39.12 87 ILE A O 1
ATOM 720 N N . GLY A 1 88 ? 11.906 -10.681 20.711 1.00 31.06 88 GLY A N 1
ATOM 721 C CA . GLY A 1 88 ? 13.156 -11.410 20.571 1.00 31.06 88 GLY A CA 1
ATOM 722 C C . GLY A 1 88 ? 13.150 -12.396 19.411 1.00 31.06 88 GLY A C 1
ATOM 723 O O . GLY A 1 88 ? 12.784 -13.545 19.585 1.00 31.06 88 GLY A O 1
ATOM 724 N N . ALA A 1 89 ? 13.701 -11.961 18.277 1.00 28.95 89 ALA A N 1
ATOM 725 C CA . ALA A 1 89 ? 14.078 -12.785 17.125 1.00 28.95 89 ALA A CA 1
ATOM 726 C C . ALA A 1 89 ? 12.931 -13.253 16.205 1.00 28.95 89 ALA A C 1
ATOM 728 O O . ALA A 1 89 ? 11.827 -13.580 16.612 1.00 28.95 89 ALA A O 1
ATOM 729 N N . GLY A 1 90 ? 13.211 -13.213 14.901 1.00 29.84 90 GLY A N 1
ATOM 730 C CA . GLY A 1 90 ? 12.211 -13.371 13.850 1.00 29.84 90 GLY A CA 1
ATOM 731 C C . GLY A 1 90 ? 11.795 -14.807 13.534 1.00 29.84 90 GLY A C 1
ATOM 732 O O . GLY A 1 90 ? 12.378 -15.766 14.030 1.00 29.84 90 GLY A O 1
ATOM 733 N N . ARG A 1 91 ? 10.828 -14.917 12.613 1.00 35.25 91 ARG A N 1
ATOM 734 C CA . ARG A 1 91 ? 10.724 -15.903 11.513 1.00 35.25 91 ARG A CA 1
ATOM 735 C C . ARG A 1 91 ? 9.424 -15.632 10.734 1.00 35.25 91 ARG A C 1
ATOM 737 O O . ARG A 1 91 ? 8.387 -15.374 11.324 1.00 35.25 91 ARG A O 1
ATOM 744 N N . LEU A 1 92 ? 9.503 -15.436 9.416 1.00 29.23 92 LEU A N 1
ATOM 745 C CA . LEU A 1 92 ? 9.310 -16.471 8.386 1.00 29.23 92 LEU A CA 1
ATOM 746 C C . LEU A 1 92 ? 7.929 -17.146 8.438 1.00 29.23 92 LEU A C 1
ATOM 748 O O . LEU A 1 92 ? 7.712 -18.069 9.213 1.00 29.23 92 LEU A O 1
ATOM 752 N N . PHE A 1 93 ? 7.078 -16.795 7.473 1.00 24.81 93 PHE A N 1
ATOM 753 C CA . PHE A 1 93 ? 6.190 -17.765 6.834 1.00 24.81 93 PHE A CA 1
ATOM 754 C C . PHE A 1 93 ? 6.652 -17.937 5.387 1.00 24.81 93 PHE A C 1
ATOM 756 O O . PHE A 1 93 ? 6.193 -17.255 4.476 1.00 24.81 93 PHE A O 1
ATOM 763 N N . HIS A 1 94 ? 7.613 -18.841 5.194 1.00 27.00 94 HIS A N 1
ATOM 764 C CA . HIS A 1 94 ? 7.878 -19.447 3.896 1.00 27.00 94 HIS A CA 1
ATOM 765 C C . HIS A 1 94 ? 6.925 -20.639 3.786 1.00 27.00 94 HIS A C 1
ATOM 767 O O . HIS A 1 94 ? 7.109 -21.647 4.467 1.00 27.00 94 HIS A O 1
ATOM 773 N N . ALA A 1 95 ? 5.884 -20.521 2.967 1.00 26.20 95 ALA A N 1
ATOM 774 C CA . ALA A 1 95 ? 5.169 -21.691 2.485 1.00 26.20 95 ALA A CA 1
ATOM 775 C C . ALA A 1 95 ? 6.049 -22.329 1.403 1.00 26.20 95 ALA A C 1
ATOM 777 O O . ALA A 1 95 ? 6.192 -21.803 0.301 1.00 26.20 95 ALA A O 1
ATOM 778 N N . THR A 1 96 ? 6.712 -23.431 1.739 1.00 26.08 96 THR A N 1
ATOM 779 C CA . THR A 1 96 ? 7.389 -24.283 0.766 1.00 26.08 96 THR A CA 1
ATOM 780 C C . THR A 1 96 ? 6.330 -25.009 -0.064 1.00 26.08 96 THR A C 1
ATOM 782 O O . THR A 1 96 ? 5.730 -25.981 0.383 1.00 26.08 96 THR A O 1
ATOM 785 N N . CYS A 1 97 ? 6.090 -24.544 -1.291 1.00 25.42 97 CYS A N 1
ATOM 786 C CA . CYS A 1 97 ? 5.456 -25.379 -2.309 1.00 25.42 97 CYS A CA 1
ATOM 787 C C . CYS A 1 97 ? 6.489 -26.406 -2.783 1.00 25.42 97 CYS A C 1
ATOM 789 O O . CYS A 1 97 ? 7.408 -26.076 -3.533 1.00 25.42 97 CYS A O 1
ATOM 791 N N . SER A 1 98 ? 6.350 -27.652 -2.336 1.00 28.22 98 SER A N 1
ATOM 792 C CA . SER A 1 98 ? 6.995 -28.795 -2.969 1.00 28.22 98 SER A CA 1
ATOM 793 C C . SER A 1 98 ? 6.357 -29.021 -4.340 1.00 28.22 98 SER A C 1
ATOM 795 O O . SER A 1 98 ? 5.207 -29.437 -4.462 1.00 28.22 98 SER A O 1
ATOM 797 N N . VAL A 1 99 ? 7.119 -28.729 -5.392 1.00 28.05 99 VAL A N 1
ATOM 798 C CA . VAL A 1 99 ? 6.822 -29.185 -6.749 1.00 28.05 99 VAL A CA 1
ATOM 799 C C . VAL A 1 99 ? 7.173 -30.668 -6.809 1.00 28.05 99 VAL A C 1
ATOM 801 O O . VAL A 1 99 ? 8.346 -31.031 -6.824 1.00 28.05 99 VAL A O 1
ATOM 804 N N . LEU A 1 100 ? 6.158 -31.527 -6.845 1.00 27.25 100 LEU A N 1
ATOM 805 C CA . LEU A 1 100 ? 6.281 -32.855 -7.433 1.00 27.25 100 LEU A CA 1
ATOM 806 C C . LEU A 1 100 ? 5.546 -32.829 -8.768 1.00 27.25 100 LEU A C 1
ATOM 808 O O . LEU A 1 100 ? 4.325 -32.697 -8.833 1.00 27.25 100 LEU A O 1
ATOM 812 N N . ALA A 1 101 ? 6.338 -32.899 -9.831 1.00 29.56 101 ALA A N 1
ATOM 813 C CA . ALA A 1 101 ? 5.871 -33.121 -11.182 1.00 29.56 101 ALA A CA 1
ATOM 814 C C . ALA A 1 101 ? 5.284 -34.534 -11.311 1.00 29.56 101 ALA A C 1
ATOM 816 O O . ALA A 1 101 ? 5.903 -35.498 -10.863 1.00 29.56 101 ALA A O 1
ATOM 817 N N . ASN A 1 102 ? 4.124 -34.648 -11.963 1.00 28.34 102 ASN A N 1
ATOM 818 C CA . ASN A 1 102 ? 3.942 -35.539 -13.113 1.00 28.34 102 ASN A CA 1
ATOM 819 C C . ASN A 1 102 ? 2.615 -35.258 -13.859 1.00 28.34 102 ASN A C 1
ATOM 821 O O . ASN A 1 102 ? 1.758 -34.555 -13.322 1.00 28.34 102 ASN A O 1
ATOM 825 N N . PRO A 1 103 ? 2.488 -35.693 -15.132 1.00 35.22 103 PRO A N 1
ATOM 826 C CA . PRO A 1 103 ? 1.857 -34.892 -16.183 1.00 35.22 103 PRO A CA 1
ATOM 827 C C . PRO A 1 103 ? 0.494 -35.407 -16.691 1.00 35.22 103 PRO A C 1
ATOM 829 O O . PRO A 1 103 ? 0.142 -36.563 -16.498 1.00 35.22 103 PRO A O 1
ATOM 832 N N . LEU A 1 104 ? -0.167 -34.524 -17.460 1.00 27.17 104 LEU A N 1
ATOM 833 C CA . LEU A 1 104 ? -1.200 -34.755 -18.490 1.00 27.17 104 LEU A CA 1
ATOM 834 C C . LEU A 1 104 ? -2.548 -35.363 -18.049 1.00 27.17 104 LEU A C 1
ATOM 836 O O . LEU A 1 104 ? -2.648 -36.534 -17.710 1.00 27.17 104 LEU A O 1
ATOM 840 N N . THR A 1 105 ? -3.639 -34.615 -18.244 1.00 24.56 105 THR A N 1
ATOM 841 C CA . THR A 1 105 ? -4.600 -34.835 -19.352 1.00 24.56 105 THR A CA 1
ATOM 842 C C . THR A 1 105 ? -5.765 -33.838 -19.292 1.00 24.56 105 THR A C 1
ATOM 844 O O . THR A 1 105 ? -6.149 -33.332 -18.243 1.00 24.56 105 THR A O 1
ATOM 847 N N . SER A 1 106 ? -6.270 -33.509 -20.477 1.00 29.56 106 SER A N 1
ATOM 848 C CA . SER A 1 106 ? -7.347 -32.569 -20.769 1.00 29.56 106 SER A CA 1
ATOM 849 C C . SER A 1 106 ? -8.714 -33.018 -20.258 1.00 29.56 106 SER A C 1
ATOM 851 O O . SER A 1 106 ? -9.081 -34.164 -20.493 1.00 29.56 106 SER A O 1
ATOM 853 N N . SER A 1 107 ? -9.521 -32.075 -19.771 1.00 25.08 107 SER A N 1
ATOM 854 C CA . SER A 1 107 ? -10.918 -31.881 -20.204 1.00 25.08 107 SER A CA 1
ATOM 855 C C . SER A 1 107 ? -11.563 -30.789 -19.357 1.00 25.08 107 SER A C 1
ATOM 857 O O . SER A 1 107 ? -11.529 -30.846 -18.130 1.00 25.08 107 SER A O 1
ATOM 859 N N . GLY A 1 108 ? -12.131 -29.777 -20.012 1.00 33.03 108 GLY A N 1
ATOM 860 C CA . GLY A 1 108 ? -12.874 -28.727 -19.333 1.00 33.03 108 GLY A CA 1
ATOM 861 C C . GLY A 1 108 ? -14.177 -29.247 -18.735 1.00 33.03 108 GLY A C 1
ATOM 862 O O . GLY A 1 108 ? -14.874 -30.024 -19.372 1.00 33.03 108 GLY A O 1
ATOM 863 N N . THR A 1 109 ? -14.518 -28.736 -17.555 1.00 24.59 109 THR A N 1
ATOM 864 C CA . THR A 1 109 ? -15.897 -28.548 -17.088 1.00 24.59 109 THR A CA 1
ATOM 865 C C . THR A 1 109 ? -15.890 -27.544 -15.938 1.00 24.59 109 THR A C 1
ATOM 867 O O . THR A 1 109 ? -15.189 -27.727 -14.945 1.00 24.59 109 THR A O 1
ATOM 870 N N . ASN A 1 110 ? -16.688 -26.486 -16.087 1.00 41.31 110 ASN A N 1
ATOM 871 C CA . ASN A 1 110 ? -17.118 -25.594 -15.013 1.00 41.31 110 ASN A CA 1
ATOM 872 C C . ASN A 1 110 ? -17.734 -26.401 -13.867 1.00 41.31 110 ASN A C 1
ATOM 874 O O . ASN A 1 110 ? -18.767 -27.029 -14.083 1.00 41.31 110 ASN A O 1
ATOM 878 N N . VAL A 1 111 ? -17.191 -26.301 -12.650 1.00 27.05 111 VAL A N 1
ATOM 879 C CA . VAL A 1 111 ? -17.950 -26.596 -11.426 1.00 27.05 111 VAL A CA 1
ATOM 880 C C . VAL A 1 111 ? -17.503 -25.647 -10.314 1.00 27.05 111 VAL A C 1
ATOM 882 O O . VAL A 1 111 ? -16.437 -25.793 -9.721 1.00 27.05 111 VAL A O 1
ATOM 885 N N . CYS A 1 112 ? -18.353 -24.663 -10.022 1.00 31.75 112 CYS A N 1
ATOM 886 C CA . CYS A 1 112 ? -18.310 -23.902 -8.782 1.00 31.75 112 CYS A CA 1
ATOM 887 C C . CYS A 1 112 ? -18.899 -24.799 -7.680 1.00 31.75 112 CYS A C 1
ATOM 889 O O . CYS A 1 112 ? -20.117 -24.936 -7.554 1.00 31.75 112 CYS A O 1
ATOM 891 N N . SER A 1 113 ? -18.039 -25.490 -6.934 1.00 30.75 113 SER A N 1
ATOM 892 C CA . SER A 1 113 ? -18.466 -26.399 -5.868 1.00 30.75 113 SER A CA 1
ATOM 893 C C . SER A 1 113 ? -18.814 -25.616 -4.604 1.00 30.75 113 SER A C 1
ATOM 895 O O . SER A 1 113 ? -17.938 -25.117 -3.899 1.00 30.75 113 SER A O 1
ATOM 897 N N . LYS A 1 114 ? -20.113 -25.557 -4.291 1.00 38.47 114 LYS A N 1
ATOM 898 C CA . LYS A 1 114 ? -20.627 -25.208 -2.961 1.00 38.47 114 LYS A CA 1
ATOM 899 C C . LYS A 1 114 ? -20.042 -26.177 -1.928 1.00 38.47 114 LYS A C 1
ATOM 901 O O . LYS A 1 114 ? -20.376 -27.359 -1.951 1.00 38.47 114 LYS A O 1
ATOM 906 N N . GLN A 1 115 ? -19.230 -25.684 -0.995 1.00 35.44 115 GLN A N 1
ATOM 907 C CA . GLN A 1 115 ? -18.921 -26.417 0.232 1.00 35.44 115 GLN A CA 1
ATOM 908 C C . GLN A 1 115 ? -19.738 -25.854 1.395 1.00 35.44 115 GLN A C 1
ATOM 910 O O . GLN A 1 115 ? -19.544 -24.725 1.842 1.00 35.44 115 GLN A O 1
ATOM 915 N N . ASN A 1 116 ? -20.658 -26.687 1.880 1.00 39.44 116 ASN A N 1
ATOM 916 C CA . ASN A 1 116 ? -21.335 -26.527 3.157 1.00 39.44 116 ASN A CA 1
ATOM 917 C C . ASN A 1 116 ? -20.348 -26.860 4.283 1.00 39.44 116 ASN A C 1
ATOM 919 O O . ASN A 1 116 ? -20.137 -28.021 4.619 1.00 39.44 116 ASN A O 1
ATOM 923 N N . SER A 1 117 ? -19.772 -25.830 4.890 1.00 40.69 117 SER A N 1
ATOM 924 C CA . SER A 1 117 ? -19.252 -25.878 6.255 1.00 40.69 117 SER A CA 1
ATOM 925 C C . SER A 1 117 ? -19.638 -24.557 6.912 1.00 40.69 117 SER A C 1
ATOM 927 O O . SER A 1 117 ? -19.591 -23.518 6.253 1.00 40.69 117 SER A O 1
ATOM 929 N N . SER A 1 118 ? -20.089 -24.587 8.168 1.00 43.72 118 SER A N 1
ATOM 930 C CA . SER A 1 118 ? -20.386 -23.385 8.966 1.00 43.72 118 SER A CA 1
ATOM 931 C C . SER A 1 118 ? -19.326 -22.300 8.725 1.00 43.72 118 SER A C 1
ATOM 933 O O . SER A 1 118 ? -18.143 -22.656 8.743 1.00 43.72 118 SER A O 1
ATOM 935 N N . PRO A 1 119 ? -19.682 -21.018 8.507 1.00 49.03 119 PRO A N 1
ATOM 936 C CA . PRO A 1 119 ? -18.720 -20.031 8.041 1.00 49.03 119 PRO A CA 1
ATOM 937 C C . PRO A 1 119 ? -17.696 -19.779 9.144 1.00 49.03 119 PRO A C 1
ATOM 939 O O . PRO A 1 119 ? -17.945 -19.075 10.122 1.00 49.03 119 PRO A O 1
ATOM 942 N N . LYS A 1 120 ? -16.534 -20.413 9.008 1.00 71.75 120 LYS A N 1
ATOM 943 C CA . LYS A 1 120 ? -15.386 -20.166 9.866 1.00 71.75 120 LYS A CA 1
ATOM 944 C C . LYS A 1 120 ? -14.979 -18.720 9.600 1.00 71.75 120 LYS A C 1
ATOM 946 O O . LYS A 1 120 ? -14.727 -18.363 8.452 1.00 71.75 120 LYS A O 1
ATOM 951 N N . PHE A 1 121 ? -14.987 -17.881 10.636 1.00 79.12 121 PHE A N 1
ATOM 952 C CA . PHE A 1 121 ? -14.607 -16.477 10.485 1.00 79.12 121 PHE A CA 1
ATOM 953 C C . PHE A 1 121 ? -13.206 -16.399 9.849 1.00 79.12 121 PHE A C 1
ATOM 955 O O . PHE A 1 121 ? -12.309 -17.110 10.321 1.00 79.12 121 PHE A O 1
ATOM 962 N N . PRO A 1 122 ? -13.016 -15.599 8.785 1.00 84.62 122 PRO A N 1
ATOM 963 C CA . PRO A 1 122 ? -11.777 -15.597 8.018 1.00 84.62 122 PRO A CA 1
ATOM 964 C C . PRO A 1 122 ? -10.610 -15.113 8.880 1.00 84.62 122 PRO A C 1
ATOM 966 O O . PRO A 1 122 ? -10.693 -14.089 9.562 1.00 84.62 122 PRO A O 1
ATOM 969 N N . ARG A 1 123 ? -9.515 -15.872 8.861 1.00 83.81 123 ARG A N 1
ATOM 970 C CA . ARG A 1 123 ? -8.326 -15.640 9.691 1.00 83.81 123 ARG A CA 1
ATOM 971 C C . ARG A 1 123 ? -7.197 -15.025 8.883 1.00 83.81 123 ARG A C 1
ATOM 973 O O . ARG A 1 123 ? -6.504 -14.146 9.390 1.00 83.81 123 ARG A O 1
ATOM 980 N N . THR A 1 124 ? -7.027 -15.449 7.633 1.00 90.56 124 THR A N 1
ATOM 981 C CA . THR A 1 124 ? -5.970 -14.929 6.756 1.00 90.56 124 THR A CA 1
ATOM 982 C C . THR A 1 124 ? -6.453 -13.752 5.911 1.00 90.56 124 THR A C 1
ATOM 984 O O . THR A 1 124 ? -7.646 -13.572 5.670 1.00 90.56 124 THR A O 1
ATOM 987 N N . ASN A 1 125 ? -5.514 -12.937 5.428 1.00 91.38 125 ASN A N 1
ATOM 988 C CA . ASN A 1 125 ? -5.814 -11.824 4.527 1.00 91.38 125 ASN A CA 1
ATOM 989 C C . ASN A 1 12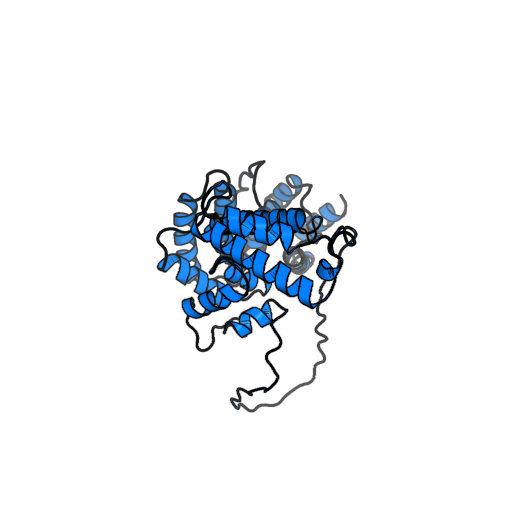5 ? -6.451 -12.297 3.206 1.00 91.38 125 ASN A C 1
ATOM 991 O O . ASN A 1 125 ? -7.404 -11.679 2.741 1.00 91.38 125 ASN A O 1
ATOM 995 N N . ALA A 1 126 ? -6.016 -13.437 2.662 1.00 90.94 126 ALA A N 1
ATOM 996 C CA . ALA A 1 126 ? -6.626 -14.037 1.474 1.00 90.94 126 ALA A CA 1
ATOM 997 C C . ALA A 1 126 ? -8.066 -14.523 1.734 1.00 90.94 126 ALA A C 1
ATOM 999 O O . ALA A 1 126 ? -8.956 -14.279 0.923 1.00 90.94 126 ALA A O 1
ATOM 1000 N N . GLU A 1 127 ? -8.331 -15.144 2.890 1.00 91.38 127 GLU A N 1
ATOM 1001 C CA . GLU A 1 127 ? -9.689 -15.555 3.278 1.00 91.38 127 GLU A CA 1
ATOM 1002 C C . GLU A 1 127 ? -10.623 -14.352 3.462 1.00 91.38 127 GLU A C 1
ATOM 1004 O O . GLU A 1 127 ? -11.785 -14.410 3.064 1.00 91.38 127 GLU A O 1
ATOM 1009 N N . LYS A 1 128 ? -10.123 -13.247 4.034 1.00 92.44 128 LYS A N 1
ATOM 1010 C CA . LYS A 1 128 ? -10.884 -11.993 4.165 1.00 92.44 128 LYS A CA 1
ATOM 1011 C C . LYS A 1 128 ? -11.268 -11.433 2.794 1.00 92.44 128 LYS A C 1
ATOM 1013 O O . LYS A 1 128 ? -12.425 -11.071 2.594 1.00 92.44 128 LYS A O 1
ATOM 1018 N N . LEU A 1 129 ? -10.331 -11.412 1.841 1.00 92.69 129 LEU A N 1
ATOM 1019 C CA . LEU A 1 129 ? -10.598 -10.989 0.461 1.00 92.69 129 LEU A CA 1
ATOM 1020 C C . LEU A 1 129 ? -11.657 -11.875 -0.203 1.00 92.69 129 LEU A C 1
ATOM 1022 O O . LEU A 1 129 ? -12.633 -11.348 -0.741 1.00 92.69 129 LEU A O 1
ATOM 1026 N N . ALA A 1 130 ? -11.517 -13.199 -0.091 1.00 92.56 130 ALA A N 1
ATOM 1027 C CA . ALA A 1 130 ? -12.478 -14.153 -0.638 1.00 92.56 130 ALA A CA 1
ATOM 1028 C C . ALA A 1 130 ? -13.872 -13.966 -0.025 1.00 92.56 130 ALA A C 1
ATOM 1030 O O . ALA A 1 130 ? -14.868 -13.930 -0.748 1.00 92.56 130 ALA A O 1
ATOM 1031 N N . HIS A 1 131 ? -13.947 -13.747 1.291 1.00 92.31 131 HIS A N 1
ATOM 1032 C CA . HIS A 1 131 ? -15.197 -13.447 1.988 1.00 92.31 131 HIS A CA 1
ATOM 1033 C C . HIS A 1 131 ? -15.871 -12.165 1.469 1.00 92.31 131 HIS A C 1
ATOM 1035 O O . HIS A 1 131 ? -17.097 -12.080 1.405 1.00 92.31 131 HIS A O 1
ATOM 1041 N N . CYS A 1 132 ? -15.083 -11.178 1.041 1.00 92.44 132 CYS A N 1
ATOM 1042 C CA . CYS A 1 132 ? -15.587 -9.945 0.441 1.00 92.44 132 CYS A CA 1
ATOM 1043 C C . CYS A 1 132 ? -15.890 -10.054 -1.065 1.00 92.44 132 CYS A C 1
ATOM 1045 O O . CYS A 1 132 ? -16.411 -9.092 -1.630 1.00 92.44 132 CYS A O 1
ATOM 1047 N N . GLY A 1 133 ? -15.652 -11.205 -1.703 1.00 92.62 133 GLY A N 1
ATOM 1048 C CA . GLY A 1 133 ? -15.911 -11.432 -3.130 1.00 92.62 133 GLY A CA 1
ATOM 1049 C C . GLY A 1 133 ? -14.702 -11.208 -4.042 1.00 92.62 133 GLY A C 1
ATOM 1050 O O . GLY A 1 133 ? -14.881 -11.043 -5.243 1.00 92.62 133 GLY A O 1
ATOM 1051 N N . CYS A 1 134 ? -13.483 -11.188 -3.494 1.00 95.19 134 CYS A N 1
ATOM 1052 C CA . CYS A 1 134 ? -12.240 -11.124 -4.260 1.00 95.19 134 CYS A CA 1
ATOM 1053 C C . CYS A 1 134 ? -11.494 -12.463 -4.190 1.00 95.19 134 CYS A C 1
ATOM 1055 O O . CYS A 1 134 ? -10.963 -12.828 -3.141 1.00 95.19 134 CYS A O 1
ATOM 1057 N N . ILE A 1 135 ? -11.456 -13.201 -5.297 1.00 93.00 135 ILE A N 1
ATOM 1058 C CA . ILE A 1 135 ? -10.873 -14.544 -5.380 1.00 93.00 135 ILE A CA 1
ATOM 1059 C C . ILE A 1 135 ? -9.849 -14.554 -6.512 1.00 93.00 135 ILE A C 1
ATOM 1061 O O . ILE A 1 135 ? -10.162 -14.149 -7.627 1.00 93.00 135 ILE A O 1
ATOM 1065 N N . ASN A 1 136 ? -8.633 -15.037 -6.236 1.00 91.50 136 ASN A N 1
ATOM 1066 C CA . ASN A 1 136 ? -7.552 -15.144 -7.226 1.00 91.50 136 ASN A CA 1
ATOM 1067 C C . ASN A 1 136 ? -7.294 -13.829 -7.987 1.00 91.50 136 ASN A C 1
ATOM 1069 O O . ASN A 1 136 ? -7.153 -13.828 -9.208 1.00 91.50 136 ASN A O 1
ATOM 1073 N N . ASP A 1 137 ? -7.247 -12.712 -7.254 1.00 94.62 137 ASP A N 1
ATOM 1074 C CA . ASP A 1 137 ? -7.041 -11.368 -7.804 1.00 94.62 137 ASP A CA 1
ATOM 1075 C C . ASP A 1 137 ? -8.116 -10.919 -8.819 1.00 94.62 137 ASP A C 1
ATOM 1077 O O . ASP A 1 137 ? -7.854 -10.145 -9.743 1.00 94.62 137 ASP A O 1
ATOM 1081 N N . ALA A 1 138 ? -9.347 -11.399 -8.646 1.00 95.38 138 ALA A N 1
ATOM 1082 C CA . ALA A 1 138 ? -10.507 -10.952 -9.402 1.00 95.38 138 ALA A CA 1
ATOM 1083 C C . ALA A 1 138 ? -11.719 -10.749 -8.486 1.00 95.38 138 ALA A C 1
ATOM 1085 O O . ALA A 1 138 ? -11.965 -11.530 -7.566 1.00 95.38 138 ALA A O 1
ATOM 1086 N N . LEU A 1 139 ? -12.506 -9.709 -8.766 1.00 95.38 139 LEU A N 1
ATOM 1087 C CA . LEU A 1 139 ? -13.812 -9.519 -8.139 1.00 95.38 139 LEU A CA 1
ATOM 1088 C C . LEU A 1 139 ? -14.845 -10.416 -8.829 1.00 95.38 139 LEU A C 1
ATOM 1090 O O . LEU A 1 139 ? -15.020 -10.340 -10.044 1.00 95.38 139 LEU A O 1
ATOM 1094 N N . CYS A 1 140 ? -15.533 -11.246 -8.050 1.00 94.25 140 CYS A N 1
ATOM 1095 C CA . CYS A 1 140 ? -16.556 -12.173 -8.530 1.00 94.25 140 CYS A CA 1
ATOM 1096 C C . CYS A 1 140 ? -17.934 -11.713 -8.053 1.00 94.25 140 CYS A C 1
ATOM 1098 O O . CYS A 1 140 ? -18.169 -11.622 -6.848 1.00 94.25 140 CYS A O 1
ATOM 1100 N N . ASP A 1 141 ? -18.835 -11.423 -8.995 1.00 90.94 141 ASP A N 1
ATOM 1101 C CA . ASP A 1 141 ? -20.232 -11.036 -8.737 1.00 90.94 141 ASP A CA 1
ATOM 1102 C C . ASP A 1 141 ? -20.405 -9.857 -7.757 1.00 90.94 141 ASP A C 1
ATOM 1104 O O . ASP A 1 141 ? -21.426 -9.725 -7.077 1.00 90.94 141 ASP A O 1
ATOM 1108 N N . VAL A 1 142 ? -19.396 -8.984 -7.670 1.00 94.25 142 VAL A N 1
ATOM 1109 C CA . VAL A 1 142 ? -19.402 -7.787 -6.823 1.00 94.25 142 VAL A CA 1
ATOM 1110 C C . VAL A 1 142 ? -18.786 -6.598 -7.545 1.00 94.25 142 VAL A C 1
ATOM 1112 O O . VAL A 1 142 ? -17.789 -6.726 -8.256 1.00 94.25 142 VAL A O 1
ATOM 1115 N N . SER A 1 143 ? -19.348 -5.411 -7.323 1.00 94.69 143 SER A N 1
ATOM 1116 C CA . SER A 1 143 ? -18.698 -4.158 -7.711 1.00 94.69 143 SER A CA 1
ATOM 1117 C C . SER A 1 143 ? -17.571 -3.795 -6.737 1.00 94.69 143 SER A C 1
ATOM 1119 O O . SER A 1 143 ? -17.551 -4.253 -5.593 1.00 94.69 143 SER A O 1
ATOM 1121 N N . VAL A 1 144 ? -16.650 -2.917 -7.159 1.00 93.69 144 VAL A N 1
ATOM 1122 C CA . VAL A 1 144 ? -15.587 -2.381 -6.281 1.00 93.69 144 VAL A CA 1
ATOM 1123 C C . VAL A 1 144 ? -16.188 -1.751 -5.022 1.00 93.69 144 VAL A C 1
ATOM 1125 O O . VAL A 1 144 ? -15.701 -1.963 -3.914 1.00 93.69 144 VAL A O 1
ATOM 1128 N N . GLU A 1 145 ? -17.299 -1.034 -5.182 1.00 92.00 145 GLU A N 1
ATOM 1129 C CA . GLU A 1 145 ? -18.004 -0.384 -4.084 1.00 92.00 145 GLU A CA 1
ATOM 1130 C C . GLU A 1 145 ? -18.565 -1.400 -3.080 1.00 92.00 145 GLU A C 1
ATOM 1132 O O . GLU A 1 145 ? -18.352 -1.264 -1.874 1.00 92.00 145 GLU A O 1
ATOM 1137 N N . GLN A 1 146 ? -19.217 -2.460 -3.570 1.00 93.62 146 GLN A N 1
ATOM 1138 C CA . GLN A 1 146 ? -19.737 -3.545 -2.733 1.00 93.62 146 GLN A CA 1
ATOM 1139 C C . GLN A 1 146 ? -18.615 -4.307 -2.022 1.00 93.62 146 GLN A C 1
ATOM 1141 O O . GLN A 1 146 ? -18.743 -4.624 -0.839 1.00 93.62 146 GLN A O 1
ATOM 1146 N N . PHE A 1 147 ? -17.511 -4.577 -2.719 1.00 94.62 147 PHE A N 1
ATOM 1147 C CA . PHE A 1 147 ? -16.319 -5.188 -2.137 1.00 94.62 147 PHE A CA 1
ATOM 1148 C C . PHE A 1 147 ? -15.781 -4.341 -0.975 1.00 94.62 147 PHE A C 1
ATOM 1150 O O . PHE A 1 147 ? -15.612 -4.843 0.136 1.00 94.62 147 PHE A O 1
ATOM 1157 N N . CYS A 1 148 ? -15.589 -3.037 -1.187 1.00 91.19 148 CYS A N 1
ATOM 1158 C CA . CYS A 1 148 ? -15.098 -2.132 -0.153 1.00 91.19 148 CYS A CA 1
ATOM 1159 C C . CYS A 1 148 ? -16.066 -1.989 1.032 1.00 91.19 148 CYS A C 1
ATOM 1161 O O . CYS A 1 148 ? -15.621 -1.909 2.175 1.00 91.19 148 CYS A O 1
ATOM 1163 N N . GLU A 1 149 ? -17.380 -1.982 0.793 1.00 90.38 149 GLU A N 1
ATOM 1164 C CA . GLU A 1 149 ? -18.377 -2.007 1.870 1.00 90.38 149 GLU A CA 1
ATOM 1165 C C . GLU A 1 149 ? -18.253 -3.269 2.734 1.00 90.38 149 GLU A C 1
ATOM 1167 O O . GLU A 1 149 ? -18.242 -3.171 3.960 1.00 90.38 149 GLU A O 1
ATOM 1172 N N . ARG A 1 150 ? -18.061 -4.444 2.122 1.00 91.44 150 ARG A N 1
ATOM 1173 C CA . ARG A 1 150 ? -17.836 -5.698 2.862 1.00 91.44 150 ARG A CA 1
ATOM 1174 C C . ARG A 1 150 ? -16.517 -5.683 3.638 1.00 91.44 150 ARG A C 1
ATOM 1176 O O . ARG A 1 150 ? -16.460 -6.212 4.745 1.00 91.44 150 ARG A O 1
ATOM 1183 N N . MET A 1 151 ? -15.479 -5.032 3.110 1.00 89.75 151 MET A N 1
ATOM 1184 C CA . MET A 1 151 ? -14.177 -4.912 3.782 1.00 89.75 151 MET A CA 1
ATOM 1185 C C . MET A 1 151 ? -14.234 -4.123 5.101 1.00 89.75 151 MET A C 1
ATOM 1187 O O . MET A 1 151 ? -13.342 -4.289 5.936 1.00 89.75 151 MET A O 1
ATOM 1191 N N . LYS A 1 152 ? -15.289 -3.329 5.350 1.00 88.56 152 LYS A N 1
ATOM 1192 C CA . LYS A 1 152 ? -15.510 -2.656 6.646 1.00 88.56 152 LYS A CA 1
ATOM 1193 C C . LYS A 1 152 ? -15.623 -3.634 7.820 1.00 88.56 152 LYS A C 1
ATOM 1195 O O . LYS A 1 152 ? -15.318 -3.270 8.950 1.00 88.56 152 LYS A O 1
ATOM 1200 N N . LEU A 1 153 ? -16.005 -4.888 7.564 1.00 85.56 153 LEU A N 1
ATOM 1201 C CA . LEU A 1 153 ? -16.037 -5.938 8.589 1.00 85.56 153 LEU A CA 1
ATOM 1202 C C . LEU A 1 153 ? -14.653 -6.210 9.198 1.00 85.56 153 LEU A C 1
ATOM 1204 O O . LEU A 1 153 ? -14.559 -6.676 10.330 1.00 85.56 153 LEU A O 1
ATOM 1208 N N . PHE A 1 154 ? -13.581 -5.907 8.460 1.00 83.50 154 PHE A N 1
ATOM 1209 C CA . PHE A 1 154 ? -12.198 -6.148 8.871 1.00 83.50 154 PHE A CA 1
ATOM 1210 C C . PHE A 1 154 ? -11.458 -4.874 9.296 1.00 83.50 154 PHE A C 1
ATOM 1212 O O . PHE A 1 154 ? -10.261 -4.925 9.569 1.00 83.50 154 PHE A O 1
ATOM 1219 N N . GLY A 1 155 ? -12.166 -3.744 9.397 1.00 76.44 155 GLY A N 1
ATOM 1220 C CA . GLY A 1 155 ? -11.717 -2.567 10.134 1.00 76.44 155 GLY A CA 1
ATOM 1221 C C . GLY A 1 155 ? -12.430 -1.274 9.733 1.00 76.44 155 GLY A C 1
ATOM 1222 O O . GLY A 1 155 ? -13.218 -1.237 8.795 1.00 76.44 155 GLY A O 1
ATOM 1223 N N . SER A 1 156 ? -12.133 -0.195 10.456 1.00 66.06 156 SER A N 1
ATOM 1224 C CA . SER A 1 156 ? -12.928 1.043 10.450 1.00 66.06 156 SER A CA 1
ATOM 1225 C C . SER A 1 156 ? -12.924 1.811 9.123 1.00 66.06 156 SER A C 1
ATOM 1227 O O . SER A 1 156 ? -13.945 2.383 8.742 1.00 66.06 156 SER A O 1
ATOM 1229 N N . MET A 1 157 ? -11.803 1.818 8.395 1.00 74.81 157 MET A N 1
ATOM 1230 C CA . MET A 1 157 ? -11.652 2.620 7.177 1.00 74.81 157 MET A CA 1
ATOM 1231 C C . MET A 1 157 ? -11.834 1.774 5.914 1.00 74.81 157 MET A C 1
ATOM 1233 O O . MET A 1 157 ? -10.952 1.002 5.531 1.00 74.81 157 MET A O 1
ATOM 1237 N N . LYS A 1 158 ? -12.967 2.000 5.237 1.00 75.94 158 LYS A N 1
ATOM 1238 C CA . LYS A 1 158 ? -13.449 1.297 4.033 1.00 75.94 158 LYS A CA 1
ATOM 1239 C C . LYS A 1 158 ? -12.360 0.950 3.005 1.00 75.94 158 LYS A C 1
ATOM 1241 O O . LYS A 1 158 ? -12.205 -0.206 2.630 1.00 75.94 158 LYS A O 1
ATOM 1246 N N . TYR A 1 159 ? -11.616 1.951 2.537 1.00 87.00 159 TYR A N 1
ATOM 1247 C CA . TYR A 1 159 ? -10.651 1.788 1.440 1.00 87.00 159 TYR A CA 1
ATOM 1248 C C . TYR A 1 159 ? -9.243 1.427 1.917 1.00 87.00 159 TYR A C 1
ATOM 1250 O O . TYR A 1 159 ? -8.497 0.758 1.207 1.00 87.00 159 TYR A O 1
ATOM 1258 N N . LEU A 1 160 ? -8.892 1.844 3.134 1.00 86.75 160 LEU A N 1
ATOM 1259 C CA . LEU A 1 160 ? -7.554 1.675 3.693 1.00 86.75 160 LEU A CA 1
ATOM 1260 C C . LEU A 1 160 ? -7.199 0.197 3.859 1.00 86.75 160 LEU A C 1
ATOM 1262 O O . LEU A 1 160 ? -6.162 -0.257 3.384 1.00 86.75 160 LEU A O 1
ATOM 1266 N N . ASN A 1 161 ? -8.080 -0.558 4.517 1.00 86.62 161 ASN A N 1
ATOM 1267 C CA . ASN A 1 161 ? -7.830 -1.971 4.788 1.00 86.62 161 ASN A CA 1
ATOM 1268 C C . ASN A 1 161 ? -7.837 -2.801 3.508 1.00 86.62 161 ASN A C 1
ATOM 1270 O O . ASN A 1 161 ? -7.049 -3.732 3.388 1.00 86.62 161 ASN A O 1
ATOM 1274 N N . ALA A 1 162 ? -8.681 -2.435 2.541 1.00 92.00 162 ALA A N 1
ATOM 1275 C CA . ALA A 1 162 ? -8.686 -3.062 1.229 1.00 92.00 162 ALA A CA 1
ATOM 1276 C C . ALA A 1 162 ? -7.331 -2.898 0.526 1.00 92.00 162 ALA A C 1
ATOM 1278 O O . ALA A 1 162 ? -6.741 -3.902 0.143 1.00 92.00 162 ALA A O 1
ATOM 1279 N N . LEU A 1 163 ? -6.800 -1.673 0.428 1.00 94.12 163 LEU A N 1
ATOM 1280 C CA . LEU A 1 163 ? -5.498 -1.419 -0.204 1.00 94.12 163 LEU A CA 1
ATOM 1281 C C . LEU A 1 163 ? -4.360 -2.189 0.481 1.00 94.12 163 LEU A C 1
ATOM 1283 O O . LEU A 1 163 ? -3.573 -2.842 -0.198 1.00 94.12 163 LEU A O 1
ATOM 1287 N N . ARG A 1 164 ? -4.312 -2.177 1.820 1.00 91.62 164 ARG A N 1
ATOM 1288 C CA . ARG A 1 164 ? -3.285 -2.897 2.594 1.00 91.62 164 ARG A CA 1
ATOM 1289 C C . ARG A 1 164 ? -3.329 -4.400 2.353 1.00 91.62 164 ARG A C 1
ATOM 1291 O O . ARG A 1 164 ? -2.326 -4.988 1.975 1.00 91.62 164 ARG A O 1
ATOM 1298 N N . ILE A 1 165 ? -4.502 -5.008 2.514 1.00 92.75 165 ILE A N 1
ATOM 1299 C CA . ILE A 1 165 ? -4.680 -6.457 2.377 1.00 92.75 165 ILE A CA 1
ATOM 1300 C C . ILE A 1 165 ? -4.408 -6.903 0.932 1.00 92.75 165 ILE A C 1
ATOM 1302 O O . ILE A 1 165 ? -3.776 -7.936 0.725 1.00 92.75 165 ILE A O 1
ATOM 1306 N N . LEU A 1 166 ? -4.839 -6.124 -0.068 1.00 94.88 166 LEU A N 1
ATOM 1307 C CA . LEU A 1 166 ? -4.553 -6.404 -1.479 1.00 94.88 166 LEU A CA 1
ATOM 1308 C C . LEU A 1 166 ? -3.050 -6.339 -1.779 1.00 94.88 166 LEU A C 1
ATOM 1310 O O . LEU A 1 166 ? -2.543 -7.217 -2.475 1.00 94.88 166 LEU A O 1
ATOM 1314 N N . ARG A 1 167 ? -2.335 -5.351 -1.225 1.00 92.56 167 ARG A N 1
ATOM 1315 C CA . ARG A 1 167 ? -0.872 -5.245 -1.335 1.00 92.56 167 ARG A CA 1
ATOM 1316 C C . ARG A 1 167 ? -0.178 -6.431 -0.665 1.00 92.56 167 ARG A C 1
ATOM 1318 O O . ARG A 1 167 ? 0.672 -7.060 -1.286 1.00 92.56 167 ARG A O 1
ATOM 1325 N N . ASP A 1 168 ? -0.583 -6.781 0.555 1.00 90.00 168 ASP A N 1
ATOM 1326 C CA . ASP A 1 168 ? 0.019 -7.872 1.331 1.00 90.00 168 ASP A CA 1
ATOM 1327 C C . ASP A 1 168 ? -0.128 -9.233 0.630 1.00 90.00 168 ASP A C 1
ATOM 1329 O O . ASP A 1 168 ? 0.797 -10.042 0.629 1.00 90.00 168 ASP A O 1
ATOM 1333 N N . VAL A 1 169 ? -1.287 -9.486 0.010 1.00 91.75 169 VAL A N 1
ATOM 1334 C CA . VAL A 1 169 ? -1.582 -10.735 -0.720 1.00 91.75 169 VAL A CA 1
ATOM 1335 C C . VAL A 1 169 ? -1.130 -10.664 -2.191 1.00 91.75 169 VAL A C 1
ATOM 1337 O O . VAL A 1 169 ? -1.216 -11.655 -2.912 1.00 91.75 169 VAL A O 1
ATOM 1340 N N . ARG A 1 170 ? -0.604 -9.518 -2.646 1.00 90.50 170 ARG A N 1
ATOM 1341 C CA . ARG A 1 170 ? -0.187 -9.258 -4.038 1.00 90.50 170 ARG A CA 1
ATOM 1342 C C . ARG A 1 170 ? -1.317 -9.443 -5.061 1.00 90.50 170 ARG A C 1
ATOM 1344 O O . ARG A 1 170 ? -1.101 -9.929 -6.167 1.00 90.50 170 ARG A O 1
ATOM 1351 N N . TYR A 1 171 ? -2.534 -9.037 -4.708 1.00 95.56 171 TYR A N 1
ATOM 1352 C CA . TYR A 1 171 ? -3.680 -8.986 -5.624 1.00 95.56 171 TYR A CA 1
ATOM 1353 C C . TYR A 1 171 ? -3.680 -7.647 -6.379 1.00 95.56 171 TYR A C 1
ATOM 1355 O O . TYR A 1 171 ? -4.397 -6.693 -6.056 1.00 95.56 171 TYR A O 1
ATOM 1363 N N . LEU A 1 172 ? -2.776 -7.565 -7.356 1.00 93.81 172 LEU A N 1
ATOM 1364 C CA . LEU A 1 172 ? -2.411 -6.346 -8.072 1.00 93.81 172 LEU A CA 1
ATOM 1365 C C . LEU A 1 172 ? -3.512 -5.855 -9.019 1.00 93.81 172 LEU A C 1
ATOM 1367 O O . LEU A 1 172 ? -3.737 -4.647 -9.115 1.00 93.81 172 LEU A O 1
ATOM 1371 N N . LYS A 1 173 ? -4.229 -6.763 -9.694 1.00 94.75 173 LYS A N 1
ATOM 1372 C CA . LYS A 1 173 ? -5.305 -6.410 -10.638 1.00 94.75 173 LYS A CA 1
ATOM 1373 C C . LYS A 1 173 ? -6.481 -5.780 -9.907 1.00 94.75 173 LYS A C 1
ATOM 1375 O O . LYS A 1 173 ? -6.981 -4.729 -10.313 1.00 94.75 173 LYS A O 1
ATOM 1380 N N . THR A 1 174 ? -6.894 -6.384 -8.799 1.00 95.88 174 THR A N 1
ATOM 1381 C CA . THR A 1 174 ? -7.970 -5.857 -7.957 1.00 95.88 174 THR A CA 1
ATOM 1382 C C . THR A 1 174 ? -7.544 -4.560 -7.279 1.00 95.88 174 THR A C 1
ATOM 1384 O O . THR A 1 174 ? -8.321 -3.605 -7.236 1.00 95.88 174 THR A O 1
ATOM 1387 N N . GLY A 1 175 ? -6.289 -4.474 -6.823 1.00 96.25 175 GLY A N 1
ATOM 1388 C CA . GLY A 1 175 ? -5.716 -3.224 -6.327 1.00 96.25 175 GLY A CA 1
ATOM 1389 C C . GLY A 1 175 ? -5.785 -2.102 -7.364 1.00 96.25 175 GLY A C 1
ATOM 1390 O O . GLY A 1 175 ? -6.265 -1.015 -7.051 1.00 96.25 175 GLY A O 1
ATOM 1391 N N . ARG A 1 176 ? -5.426 -2.369 -8.627 1.00 95.69 176 ARG A N 1
ATOM 1392 C CA . ARG A 1 176 ? -5.554 -1.399 -9.727 1.00 95.69 176 ARG A CA 1
ATOM 1393 C C . ARG A 1 176 ? -7.002 -0.956 -9.953 1.00 95.69 176 ARG A C 1
ATOM 1395 O O . ARG A 1 176 ? -7.244 0.235 -10.149 1.00 95.69 176 ARG A O 1
ATOM 1402 N N . LEU A 1 177 ? -7.966 -1.879 -9.926 1.00 95.38 177 LEU A N 1
ATOM 1403 C CA . LEU A 1 177 ? -9.391 -1.536 -10.041 1.00 95.38 177 LEU A CA 1
ATOM 1404 C C . LEU A 1 177 ? -9.829 -0.586 -8.920 1.00 95.38 177 LEU A C 1
ATOM 1406 O O . LEU A 1 177 ? -10.519 0.400 -9.183 1.00 95.38 177 LEU A O 1
ATOM 1410 N N . LEU A 1 178 ? -9.377 -0.840 -7.692 1.00 95.62 178 LEU A N 1
ATOM 1411 C CA . LEU A 1 178 ? -9.651 0.027 -6.552 1.00 95.62 178 LEU A CA 1
ATOM 1412 C C . LEU A 1 178 ? -9.002 1.412 -6.702 1.00 95.62 178 LEU A C 1
ATOM 1414 O O . LEU A 1 178 ? -9.653 2.417 -6.418 1.00 95.62 178 LEU A O 1
ATOM 1418 N N . LEU A 1 179 ? -7.762 1.492 -7.198 1.00 95.75 179 LEU A N 1
ATOM 1419 C CA . LEU A 1 179 ? -7.107 2.773 -7.496 1.00 95.75 179 LEU A CA 1
ATOM 1420 C C . LEU A 1 179 ? -7.913 3.599 -8.504 1.00 95.75 179 LEU A C 1
ATOM 1422 O O . LEU A 1 179 ? -8.157 4.781 -8.265 1.00 95.75 179 LEU A O 1
ATOM 1426 N N . LYS A 1 180 ? -8.371 2.973 -9.598 1.00 94.88 180 LYS A N 1
ATOM 1427 C CA . LYS A 1 180 ? -9.214 3.633 -10.610 1.00 94.88 180 LYS A CA 1
ATOM 1428 C C . LYS A 1 180 ? -10.508 4.155 -9.991 1.00 94.88 180 LYS A C 1
ATOM 1430 O O . LYS A 1 180 ? -10.828 5.328 -10.157 1.00 94.88 180 LYS A O 1
ATOM 1435 N N . HIS A 1 181 ? -11.198 3.316 -9.216 1.00 94.38 181 HIS A N 1
ATOM 1436 C CA . HIS A 1 181 ? -12.428 3.698 -8.518 1.00 94.38 181 HIS A CA 1
ATOM 1437 C C . HIS A 1 181 ? -12.226 4.913 -7.609 1.00 94.38 181 HIS A C 1
ATOM 1439 O O . HIS A 1 181 ? -13.003 5.862 -7.672 1.00 94.38 181 HIS A O 1
ATOM 1445 N N . LEU A 1 182 ? -11.167 4.922 -6.798 1.00 93.44 182 LEU A N 1
ATOM 1446 C CA . LEU A 1 182 ? -10.874 6.015 -5.866 1.00 93.44 182 LEU A CA 1
ATOM 1447 C C . LEU A 1 182 ? -10.530 7.329 -6.574 1.00 93.44 182 LEU A C 1
ATOM 1449 O O . LEU A 1 182 ? -10.993 8.385 -6.144 1.00 93.44 182 LEU A O 1
ATOM 1453 N N . CYS A 1 183 ? -9.767 7.267 -7.668 1.00 92.00 183 CYS A N 1
ATOM 1454 C CA . CYS A 1 183 ? -9.453 8.441 -8.482 1.00 92.00 183 CYS A CA 1
ATOM 1455 C C . CYS A 1 183 ? -10.703 9.036 -9.152 1.00 92.00 183 CYS A C 1
ATOM 1457 O O . CYS A 1 183 ? -10.803 10.255 -9.266 1.00 92.00 183 CYS A O 1
ATOM 1459 N N . SER A 1 184 ? -11.661 8.203 -9.573 1.00 90.50 184 SER A N 1
ATOM 1460 C CA . SER A 1 184 ? -12.886 8.663 -10.242 1.00 90.50 184 SER A CA 1
ATOM 1461 C C . SER A 1 184 ? -13.996 9.100 -9.279 1.00 90.50 184 SER A C 1
ATOM 1463 O O . SER A 1 184 ? -14.783 9.980 -9.615 1.00 90.50 184 SER A O 1
ATOM 1465 N N . SER A 1 185 ? -14.081 8.499 -8.090 1.00 84.88 185 SER A N 1
ATOM 1466 C CA . SER A 1 185 ? -15.255 8.628 -7.209 1.00 84.88 185 SER A CA 1
ATOM 1467 C C . SER A 1 185 ? -15.116 9.688 -6.118 1.00 84.88 185 SER A C 1
ATOM 1469 O O . SER A 1 185 ? -16.079 9.962 -5.404 1.00 84.88 185 SER A O 1
ATOM 1471 N N . SER A 1 186 ? -13.926 10.249 -5.892 1.00 77.12 186 SER A N 1
ATOM 1472 C CA . SER A 1 186 ? -13.675 11.121 -4.738 1.00 77.12 186 SER A CA 1
ATOM 1473 C C . SER A 1 186 ? -12.821 12.330 -5.101 1.00 77.12 186 SER A C 1
ATOM 1475 O O . SER A 1 186 ? -11.648 12.214 -5.437 1.00 77.12 186 SER A O 1
ATOM 1477 N N . SER A 1 187 ? -13.401 13.526 -4.967 1.00 70.75 187 SER A N 1
ATOM 1478 C CA . SER A 1 187 ? -12.705 14.802 -5.193 1.00 70.75 187 SER A CA 1
ATOM 1479 C C . SER A 1 187 ? -11.742 15.180 -4.055 1.00 70.75 187 SER A C 1
ATOM 1481 O O . SER A 1 187 ? -10.817 15.983 -4.248 1.00 70.75 187 SER A O 1
ATOM 1483 N N . SER A 1 188 ? -11.946 14.596 -2.870 1.00 81.75 188 SER A N 1
ATOM 1484 C CA . SER A 1 188 ? -11.132 14.779 -1.671 1.00 81.75 188 SER A CA 1
ATOM 1485 C C . SER A 1 188 ? -10.953 13.442 -0.959 1.00 81.75 188 SER A C 1
ATOM 1487 O O . SER A 1 188 ? -11.931 12.761 -0.653 1.00 81.75 188 SER A O 1
ATOM 1489 N N . LEU A 1 189 ? -9.700 13.066 -0.706 1.00 88.81 189 LEU A N 1
ATOM 1490 C CA . LEU A 1 189 ? -9.328 11.842 -0.005 1.00 88.81 189 LEU A CA 1
ATOM 1491 C C . LEU A 1 189 ? -8.413 12.197 1.172 1.00 88.81 189 LEU A C 1
ATOM 1493 O O . LEU A 1 189 ? -7.565 13.083 1.032 1.00 88.81 189 LEU A O 1
ATOM 1497 N N . PRO A 1 190 ? -8.537 11.502 2.316 1.00 90.06 190 PRO A N 1
ATOM 1498 C CA . PRO A 1 190 ? -7.590 11.651 3.410 1.00 90.06 190 PRO A CA 1
ATOM 1499 C C . PRO A 1 190 ? -6.154 11.375 2.952 1.00 90.06 190 PRO A C 1
ATOM 1501 O O . PRO A 1 190 ? -5.908 10.458 2.167 1.00 90.06 190 PRO A O 1
ATOM 1504 N N . ALA A 1 191 ? -5.192 12.132 3.481 1.00 90.94 191 ALA A N 1
ATOM 1505 C CA . ALA A 1 191 ? -3.799 12.061 3.038 1.00 90.94 191 ALA A CA 1
ATOM 1506 C C . ALA A 1 191 ? -3.167 10.668 3.203 1.00 90.94 191 ALA A C 1
ATOM 1508 O O . ALA A 1 191 ? -2.377 10.247 2.361 1.00 90.94 191 ALA A O 1
ATOM 1509 N N . TYR A 1 192 ? -3.542 9.933 4.253 1.00 89.06 192 TYR A N 1
ATOM 1510 C CA . TYR A 1 192 ? -3.065 8.566 4.463 1.00 89.06 192 TYR A CA 1
ATOM 1511 C C . TYR A 1 192 ? -3.640 7.592 3.414 1.00 89.06 192 TYR A C 1
ATOM 1513 O O . TYR A 1 192 ? -2.947 6.673 2.995 1.00 89.06 192 TYR A O 1
ATOM 1521 N N . THR A 1 193 ? -4.876 7.804 2.939 1.00 91.50 193 THR A N 1
ATOM 1522 C CA . THR A 1 193 ? -5.454 7.000 1.851 1.00 91.50 193 THR A CA 1
ATOM 1523 C C . THR A 1 193 ? -4.680 7.248 0.564 1.00 91.50 193 THR A C 1
ATOM 1525 O O . THR A 1 193 ? -4.346 6.297 -0.130 1.00 91.50 193 THR A O 1
ATOM 1528 N N . VAL A 1 194 ? -4.335 8.509 0.275 1.00 93.81 194 VAL A N 1
ATOM 1529 C CA . VAL A 1 194 ? -3.501 8.859 -0.886 1.00 93.81 194 VAL A CA 1
ATOM 1530 C C . VAL A 1 194 ? -2.134 8.176 -0.803 1.00 93.81 194 VAL A C 1
ATOM 1532 O O . VAL A 1 194 ? -1.686 7.619 -1.800 1.00 93.81 194 VAL A O 1
ATOM 1535 N N . LEU A 1 195 ? -1.492 8.161 0.370 1.00 93.69 195 LEU A N 1
ATOM 1536 C CA . LEU A 1 195 ? -0.228 7.443 0.565 1.00 93.69 195 LEU A CA 1
ATOM 1537 C C . LEU A 1 195 ? -0.364 5.949 0.226 1.00 93.69 195 LEU A C 1
ATOM 1539 O O . LEU A 1 195 ? 0.440 5.424 -0.536 1.00 93.69 195 LEU A O 1
ATOM 1543 N N . GLU A 1 196 ? -1.399 5.281 0.728 1.00 94.00 196 GLU A N 1
ATOM 1544 C CA . GLU A 1 196 ? -1.602 3.840 0.506 1.00 94.00 196 GLU A CA 1
ATOM 1545 C C . GLU A 1 196 ? -1.973 3.533 -0.947 1.00 94.00 196 GLU A C 1
ATOM 1547 O O . GLU A 1 196 ? -1.578 2.504 -1.490 1.00 94.00 196 GLU A O 1
ATOM 1552 N N . MET A 1 197 ? -2.673 4.455 -1.615 1.00 95.62 197 MET A N 1
ATOM 1553 C CA . MET A 1 197 ? -2.894 4.370 -3.056 1.00 95.62 197 MET A CA 1
ATOM 1554 C C . MET A 1 197 ? -1.575 4.457 -3.835 1.00 95.62 197 MET A C 1
ATOM 1556 O O . MET A 1 197 ? -1.362 3.687 -4.772 1.00 95.62 197 MET A O 1
ATOM 1560 N N . VAL A 1 198 ? -0.677 5.371 -3.447 1.00 95.25 198 VAL A N 1
ATOM 1561 C CA . VAL A 1 198 ? 0.653 5.493 -4.059 1.00 95.25 198 VAL A CA 1
ATOM 1562 C C . VAL A 1 198 ? 1.497 4.248 -3.802 1.00 95.25 198 VAL A C 1
ATOM 1564 O O . VAL A 1 198 ? 2.103 3.736 -4.738 1.00 95.25 198 VAL A O 1
ATOM 1567 N N . GLU A 1 199 ? 1.509 3.716 -2.582 1.00 93.00 199 GLU A N 1
ATOM 1568 C CA . GLU A 1 199 ? 2.227 2.476 -2.276 1.00 93.00 199 GLU A CA 1
ATOM 1569 C C . GLU A 1 199 ? 1.690 1.272 -3.060 1.00 93.00 199 GLU A C 1
ATOM 1571 O O . GLU A 1 199 ? 2.478 0.447 -3.518 1.00 93.00 199 GLU A O 1
ATOM 1576 N N . MET A 1 200 ? 0.372 1.179 -3.272 1.00 94.44 200 MET A N 1
ATOM 1577 C CA . MET A 1 200 ? -0.215 0.139 -4.122 1.00 94.44 200 MET A CA 1
ATOM 1578 C C . MET A 1 200 ? 0.245 0.278 -5.581 1.00 94.44 200 MET A C 1
ATOM 1580 O O . MET A 1 200 ? 0.604 -0.724 -6.197 1.00 94.44 200 MET A O 1
ATOM 1584 N N . LEU A 1 201 ? 0.278 1.499 -6.136 1.00 92.62 201 LEU A N 1
ATOM 1585 C CA . LEU A 1 201 ? 0.787 1.729 -7.496 1.00 92.62 201 LEU A CA 1
ATOM 1586 C C . LEU A 1 201 ? 2.275 1.369 -7.607 1.00 92.62 201 LEU A C 1
ATOM 1588 O O . LEU A 1 201 ? 2.676 0.708 -8.564 1.00 92.62 201 LEU A O 1
ATOM 1592 N N . VAL A 1 202 ? 3.080 1.760 -6.615 1.00 87.88 202 VAL A N 1
ATOM 1593 C CA . VAL A 1 202 ? 4.493 1.373 -6.533 1.00 87.88 202 VAL A CA 1
ATOM 1594 C C . VAL A 1 202 ? 4.615 -0.146 -6.496 1.00 87.88 202 VAL A C 1
ATOM 1596 O O . VAL A 1 202 ? 5.378 -0.696 -7.276 1.00 87.88 202 VAL A O 1
ATOM 1599 N N . CYS A 1 203 ? 3.829 -0.842 -5.672 1.00 86.00 203 CYS A N 1
ATOM 1600 C CA . CYS A 1 203 ? 3.829 -2.303 -5.623 1.00 86.00 203 CYS A CA 1
ATOM 1601 C C . CYS A 1 203 ? 3.529 -2.923 -7.000 1.00 86.00 203 CYS A C 1
ATOM 1603 O O . CYS A 1 203 ? 4.301 -3.755 -7.463 1.00 86.00 203 CYS A O 1
ATOM 1605 N N . ILE A 1 204 ? 2.494 -2.455 -7.709 1.00 86.19 204 ILE A N 1
ATOM 1606 C CA . ILE A 1 204 ? 2.178 -2.907 -9.079 1.00 86.19 204 ILE A CA 1
ATOM 1607 C C . ILE A 1 204 ? 3.383 -2.735 -10.016 1.00 86.19 2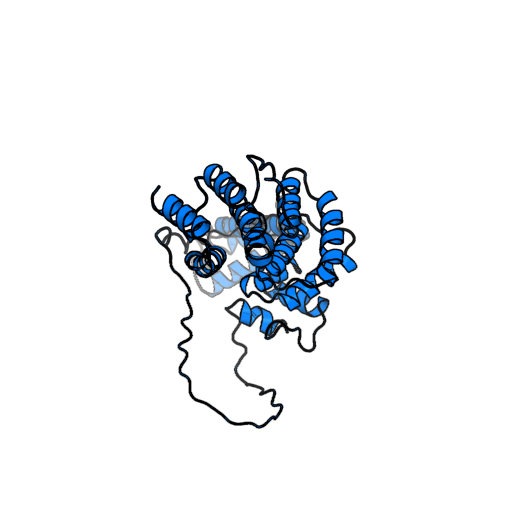04 ILE A C 1
ATOM 1609 O O . ILE A 1 204 ? 3.715 -3.644 -10.780 1.00 86.19 204 ILE A O 1
ATOM 1613 N N . HIS A 1 205 ? 4.041 -1.576 -9.956 1.00 80.56 205 HIS A N 1
ATOM 1614 C CA . HIS A 1 205 ? 5.193 -1.274 -10.800 1.00 80.56 205 HIS A CA 1
ATOM 1615 C C . HIS A 1 205 ? 6.399 -2.169 -10.479 1.00 80.56 205 HIS A C 1
ATOM 1617 O O . HIS A 1 205 ? 7.045 -2.704 -11.376 1.00 80.56 205 HIS A O 1
ATOM 1623 N N . MET A 1 206 ? 6.675 -2.366 -9.194 1.00 76.06 206 MET A N 1
ATOM 1624 C CA . MET A 1 206 ? 7.807 -3.142 -8.682 1.00 76.06 206 MET A CA 1
ATOM 1625 C C . MET A 1 206 ? 7.715 -4.625 -9.039 1.00 76.06 206 MET A C 1
ATOM 1627 O O . MET A 1 206 ? 8.727 -5.255 -9.340 1.00 76.06 206 MET A O 1
ATOM 1631 N N . GLU A 1 207 ? 6.497 -5.166 -9.066 1.00 77.06 207 GLU A N 1
ATOM 1632 C CA . GLU A 1 207 ? 6.195 -6.535 -9.504 1.00 77.06 207 GLU A CA 1
ATOM 1633 C C . GLU A 1 207 ? 6.270 -6.712 -11.031 1.00 77.06 207 GLU A C 1
ATOM 1635 O O . GLU A 1 207 ? 6.024 -7.804 -11.536 1.00 77.06 207 GLU A O 1
ATOM 1640 N N . GLY A 1 208 ? 6.567 -5.651 -11.793 1.00 74.31 208 GLY A N 1
ATOM 1641 C CA . GLY A 1 208 ? 6.588 -5.697 -13.257 1.00 74.31 208 GLY A CA 1
ATOM 1642 C C . GLY A 1 208 ? 5.198 -5.871 -13.878 1.00 74.31 208 GLY A C 1
ATOM 1643 O O . GLY A 1 208 ? 5.084 -6.218 -15.050 1.00 74.31 208 GLY A O 1
ATOM 1644 N N . ALA A 1 209 ? 4.134 -5.621 -13.112 1.00 81.31 209 ALA A N 1
ATOM 1645 C CA . ALA A 1 209 ? 2.752 -5.790 -13.548 1.00 81.31 209 ALA A CA 1
ATOM 1646 C C . ALA A 1 209 ? 2.160 -4.521 -14.188 1.00 81.31 209 ALA A C 1
ATOM 1648 O O . ALA A 1 209 ? 0.948 -4.464 -14.387 1.00 81.31 209 ALA A O 1
ATOM 1649 N N . ALA A 1 210 ? 2.974 -3.498 -14.476 1.00 80.81 210 ALA A N 1
ATOM 1650 C CA . ALA A 1 210 ? 2.527 -2.204 -14.991 1.00 80.81 210 ALA A CA 1
ATOM 1651 C C . ALA A 1 210 ? 1.854 -2.305 -16.376 1.00 80.81 210 ALA A C 1
ATOM 1653 O O . ALA A 1 210 ? 2.314 -3.013 -17.270 1.00 80.81 210 ALA A O 1
ATOM 1654 N N . GLU A 1 211 ? 0.777 -1.544 -16.573 1.00 86.31 211 GLU A N 1
ATOM 1655 C CA . GLU A 1 211 ? 0.001 -1.476 -17.816 1.00 86.31 211 GLU A CA 1
ATOM 1656 C C . GLU A 1 211 ? -0.079 -0.040 -18.354 1.00 86.31 211 GLU A C 1
ATOM 1658 O O . GLU A 1 211 ? 0.073 0.924 -17.610 1.00 86.31 211 GLU A O 1
ATOM 1663 N N . ARG A 1 212 ? -0.415 0.137 -19.643 1.00 80.38 21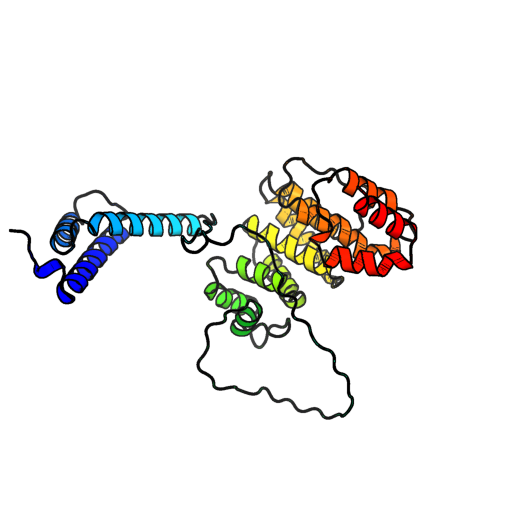2 ARG A N 1
ATOM 1664 C CA . ARG A 1 212 ? -0.578 1.477 -20.256 1.00 80.38 212 ARG A CA 1
ATOM 1665 C C . ARG A 1 212 ? -1.554 2.389 -19.506 1.00 80.38 212 ARG A C 1
ATOM 1667 O O . ARG A 1 212 ? -1.351 3.596 -19.467 1.00 80.38 212 ARG A O 1
ATOM 1674 N N . GLY A 1 213 ? -2.603 1.824 -18.906 1.00 81.12 213 GLY A N 1
ATOM 1675 C CA . GLY A 1 213 ? -3.574 2.589 -18.117 1.00 81.12 213 GLY A CA 1
ATOM 1676 C C . GLY A 1 213 ? -3.016 3.149 -16.802 1.00 81.12 213 GLY A C 1
ATOM 1677 O O . GLY A 1 213 ? -3.657 4.000 -16.189 1.00 81.12 213 GLY A O 1
ATOM 1678 N N . ASP A 1 214 ? -1.836 2.702 -16.366 1.00 88.12 214 ASP A N 1
ATOM 1679 C CA . ASP A 1 214 ? -1.229 3.149 -15.113 1.00 88.12 214 ASP A CA 1
ATOM 1680 C C . ASP A 1 214 ? -0.618 4.556 -15.229 1.00 88.12 214 ASP A C 1
ATOM 1682 O O . ASP A 1 214 ? -0.482 5.238 -14.216 1.00 88.12 214 ASP A O 1
ATOM 1686 N N . GLU A 1 215 ? -0.338 5.056 -16.443 1.00 88.88 215 GLU A N 1
ATOM 1687 C CA . GLU A 1 215 ? 0.093 6.451 -16.637 1.00 88.88 215 GLU A CA 1
ATOM 1688 C C . GLU A 1 215 ? -0.982 7.457 -16.207 1.00 88.88 215 GLU A C 1
ATOM 1690 O O . GLU A 1 215 ? -0.684 8.484 -15.593 1.00 88.88 215 GLU A O 1
ATOM 1695 N N . GLU A 1 216 ? -2.248 7.172 -16.517 1.00 91.81 216 GLU A N 1
ATOM 1696 C CA . GLU A 1 216 ? -3.370 8.018 -16.113 1.00 91.81 216 GLU A CA 1
ATOM 1697 C C . GLU A 1 216 ? -3.565 7.975 -14.593 1.00 91.81 216 GLU A C 1
ATOM 1699 O O . GLU A 1 216 ? -3.732 9.015 -13.953 1.00 91.81 216 GLU A O 1
ATOM 1704 N N . LEU A 1 217 ? -3.455 6.783 -13.994 1.00 93.19 217 LEU A N 1
ATOM 1705 C CA . LEU A 1 217 ? -3.472 6.616 -12.540 1.00 93.19 217 LEU A CA 1
ATOM 1706 C C . LEU A 1 217 ? -2.355 7.412 -11.867 1.00 93.19 217 LEU A C 1
ATOM 1708 O O . LEU A 1 217 ? -2.610 8.114 -10.888 1.00 93.19 217 LEU A O 1
ATOM 1712 N N . TRP A 1 218 ? -1.141 7.347 -12.408 1.00 92.81 218 TRP A N 1
ATOM 1713 C CA . TRP A 1 218 ? 0.001 8.099 -11.907 1.00 92.81 218 TRP A CA 1
ATOM 1714 C C . TRP A 1 218 ? -0.252 9.611 -11.950 1.00 92.81 218 TRP A C 1
ATOM 1716 O O . TRP A 1 218 ? -0.025 10.299 -10.953 1.00 92.81 218 TRP A O 1
ATOM 1726 N N . ARG A 1 219 ? -0.796 10.138 -13.059 1.00 93.31 219 ARG A N 1
ATOM 1727 C CA . ARG A 1 219 ? -1.146 11.568 -13.185 1.00 93.31 219 ARG A CA 1
ATOM 1728 C C . ARG A 1 219 ? -2.212 11.982 -12.169 1.00 93.31 219 ARG A C 1
ATOM 1730 O O . ARG A 1 219 ? -2.058 13.011 -11.513 1.00 93.31 219 ARG A O 1
ATOM 1737 N N . ASN A 1 220 ? -3.253 11.170 -11.991 1.00 93.69 220 ASN A N 1
ATOM 1738 C CA . ASN A 1 220 ? -4.309 11.432 -11.010 1.00 93.69 220 ASN A CA 1
ATOM 1739 C C . ASN A 1 220 ? -3.766 11.430 -9.572 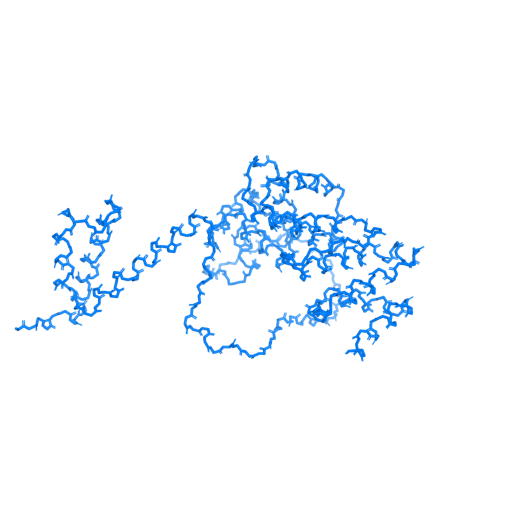1.00 93.69 220 ASN A C 1
ATOM 1741 O O . ASN A 1 220 ? -4.070 12.329 -8.785 1.00 93.69 220 ASN A O 1
ATOM 1745 N N . LEU A 1 221 ? -2.895 10.476 -9.236 1.00 94.06 221 LEU A N 1
ATOM 1746 C CA . LEU A 1 221 ? -2.235 10.419 -7.932 1.00 94.06 221 LEU A CA 1
ATOM 1747 C C . LEU A 1 221 ? -1.286 11.594 -7.699 1.00 94.06 221 LEU A C 1
ATOM 1749 O O . LEU A 1 221 ? -1.228 12.112 -6.585 1.00 94.06 221 LEU A O 1
ATOM 1753 N N . LEU A 1 222 ? -0.594 12.070 -8.735 1.00 93.88 222 LEU A N 1
ATOM 1754 C CA . LEU A 1 222 ? 0.239 13.267 -8.643 1.00 93.88 222 LEU A CA 1
ATOM 1755 C C . LEU A 1 222 ? -0.595 14.516 -8.311 1.00 93.88 222 LEU A C 1
ATOM 1757 O O . LEU A 1 222 ? -0.176 15.344 -7.501 1.00 93.88 222 LEU A O 1
ATOM 1761 N N . LEU A 1 223 ? -1.797 14.642 -8.882 1.00 92.94 223 LEU A N 1
ATOM 1762 C CA . LEU A 1 223 ? -2.724 15.725 -8.541 1.00 92.94 223 LEU A CA 1
ATOM 1763 C C . LEU A 1 223 ? -3.192 15.631 -7.082 1.00 92.94 223 LEU A C 1
ATOM 1765 O O . LEU A 1 223 ? -3.225 16.646 -6.382 1.00 92.94 223 LEU A O 1
ATOM 1769 N N . LEU A 1 224 ? -3.496 14.424 -6.597 1.00 92.19 224 LEU A N 1
ATOM 1770 C CA . LEU A 1 224 ? -3.855 14.187 -5.195 1.00 92.19 224 LEU A CA 1
ATOM 1771 C C . LEU A 1 224 ? -2.682 14.462 -4.241 1.00 92.19 224 LEU A C 1
ATOM 1773 O O . LEU A 1 224 ? -2.890 15.016 -3.160 1.00 92.19 224 LEU A O 1
ATOM 1777 N N . ALA A 1 225 ? -1.447 14.173 -4.657 1.00 91.06 225 ALA A N 1
ATOM 1778 C CA . ALA A 1 225 ? -0.233 14.452 -3.891 1.00 91.06 225 ALA A CA 1
ATOM 1779 C C . ALA A 1 225 ? -0.022 15.952 -3.616 1.00 91.06 225 ALA A C 1
ATOM 1781 O O . ALA A 1 225 ? 0.659 16.313 -2.660 1.00 91.06 225 ALA A O 1
ATOM 1782 N N . ASN A 1 226 ? -0.629 16.855 -4.393 1.00 89.25 226 ASN A N 1
ATOM 1783 C CA . ASN A 1 226 ? -0.576 18.291 -4.099 1.00 89.25 226 ASN A CA 1
ATOM 1784 C C . ASN A 1 226 ? -1.424 18.696 -2.888 1.00 89.25 226 ASN A C 1
ATOM 1786 O O . ASN A 1 226 ? -1.177 19.754 -2.313 1.00 89.25 226 ASN A O 1
ATOM 1790 N N . LYS A 1 227 ? -2.392 17.860 -2.493 1.00 90.06 227 LYS A N 1
ATOM 1791 C CA . LYS A 1 227 ? -3.299 18.101 -1.365 1.00 90.06 227 LYS A CA 1
ATOM 1792 C C . LYS A 1 227 ? -2.821 17.457 -0.056 1.00 90.06 227 LYS A C 1
ATOM 1794 O O . LYS A 1 227 ? -3.454 17.656 0.977 1.00 90.06 227 LYS A O 1
ATOM 1799 N N . VAL A 1 228 ? -1.733 16.680 -0.076 1.00 92.31 228 VAL A N 1
ATOM 1800 C CA . VAL A 1 228 ? -1.204 16.033 1.137 1.00 92.31 228 VAL A CA 1
ATOM 1801 C C . VAL A 1 228 ? -0.406 17.026 1.999 1.00 92.31 228 VAL A C 1
ATOM 1803 O O . VAL A 1 228 ? 0.180 17.973 1.467 1.00 92.31 228 VAL A O 1
ATOM 1806 N N . PRO A 1 229 ? -0.334 16.818 3.327 1.00 93.19 229 PRO A N 1
ATOM 1807 C CA . PRO A 1 229 ? 0.452 17.657 4.222 1.00 93.19 229 PRO A CA 1
ATOM 1808 C C . PRO A 1 229 ? 1.928 17.751 3.825 1.00 93.19 229 PRO A C 1
ATOM 1810 O O . PRO A 1 229 ? 2.527 16.795 3.328 1.00 93.19 229 PRO A O 1
ATOM 1813 N N . HIS A 1 230 ? 2.537 18.897 4.128 1.00 91.06 230 HIS A N 1
ATOM 1814 C CA . HIS A 1 230 ? 3.926 19.215 3.788 1.00 91.06 230 HIS A CA 1
ATOM 1815 C C . HIS A 1 230 ? 4.942 18.158 4.255 1.00 91.06 230 HIS A C 1
ATOM 1817 O O . HIS A 1 230 ? 5.885 17.875 3.525 1.00 91.06 230 HIS A O 1
ATOM 1823 N N . PHE A 1 231 ? 4.742 17.546 5.428 1.00 89.44 231 PHE A N 1
ATOM 1824 C CA . PHE A 1 231 ? 5.646 16.520 5.958 1.00 89.44 231 PHE A CA 1
ATOM 1825 C C . PHE A 1 231 ? 5.587 15.199 5.171 1.00 89.44 231 PHE A C 1
ATOM 1827 O O . PHE A 1 231 ? 6.577 14.478 5.108 1.00 89.44 231 PHE A O 1
ATOM 1834 N N . LEU A 1 232 ? 4.442 14.889 4.554 1.00 91.69 232 LEU A N 1
ATOM 1835 C CA . LEU A 1 232 ? 4.212 13.642 3.820 1.00 91.69 232 LEU A CA 1
ATOM 1836 C C . LEU A 1 232 ? 4.550 13.774 2.328 1.00 91.69 232 LEU A C 1
ATOM 1838 O O . LEU A 1 232 ? 4.901 12.798 1.662 1.00 91.69 232 LEU A O 1
ATOM 1842 N N . LYS A 1 233 ? 4.464 14.999 1.800 1.00 92.62 233 LYS A N 1
ATOM 1843 C CA . LYS A 1 233 ? 4.661 15.312 0.382 1.00 92.62 233 LYS A CA 1
ATOM 1844 C C . LYS A 1 233 ? 5.983 14.778 -0.197 1.00 92.62 233 LYS A C 1
ATOM 1846 O O . LYS A 1 233 ? 5.922 14.187 -1.275 1.00 92.62 233 LYS A O 1
ATOM 1851 N N . PRO A 1 234 ? 7.155 14.904 0.463 1.00 92.88 234 PRO A N 1
ATOM 1852 C CA . PRO A 1 234 ? 8.401 14.365 -0.079 1.00 92.88 234 PRO A CA 1
ATOM 1853 C C . PRO A 1 234 ? 8.361 12.846 -0.281 1.00 92.88 234 PRO A C 1
ATOM 1855 O O . PRO A 1 234 ? 8.784 12.369 -1.330 1.00 92.88 234 PRO A O 1
ATOM 1858 N N . THR A 1 235 ? 7.802 12.100 0.678 1.00 92.56 235 THR A N 1
ATOM 1859 C CA . THR A 1 235 ? 7.641 10.641 0.589 1.00 92.56 235 THR A CA 1
ATOM 1860 C C . THR A 1 235 ? 6.762 10.260 -0.594 1.00 92.56 235 THR A C 1
ATOM 1862 O O . THR A 1 235 ? 7.186 9.481 -1.442 1.00 92.56 235 THR A O 1
ATOM 1865 N N . VAL A 1 236 ? 5.573 10.859 -0.702 1.00 94.19 236 VAL A N 1
ATOM 1866 C CA . VAL A 1 236 ? 4.618 10.560 -1.783 1.00 94.19 236 VAL A CA 1
ATOM 1867 C C . VAL A 1 236 ? 5.217 10.866 -3.158 1.00 94.19 236 VAL A C 1
ATOM 1869 O O . VAL A 1 236 ? 5.103 10.055 -4.074 1.00 94.19 236 VAL A O 1
ATOM 1872 N N . LEU A 1 237 ? 5.897 12.006 -3.307 1.00 92.56 237 LEU A N 1
ATOM 1873 C CA . LEU A 1 237 ? 6.516 12.385 -4.578 1.00 92.56 237 LEU A CA 1
ATOM 1874 C C . LEU A 1 237 ? 7.691 11.481 -4.955 1.00 92.56 237 LEU A C 1
ATOM 1876 O O . LEU A 1 237 ? 7.835 11.151 -6.129 1.00 92.56 237 LEU A O 1
ATOM 1880 N N . LEU A 1 238 ? 8.527 11.072 -3.996 1.00 89.75 238 LEU A N 1
ATOM 1881 C CA . LEU A 1 238 ? 9.635 10.152 -4.263 1.00 89.75 238 LEU A CA 1
ATOM 1882 C C . LEU A 1 238 ? 9.132 8.755 -4.640 1.00 89.75 238 LEU A C 1
ATOM 1884 O O . LEU A 1 238 ? 9.652 8.170 -5.587 1.00 89.75 238 LEU A O 1
ATOM 1888 N N . LEU A 1 239 ? 8.085 8.262 -3.972 1.00 88.88 239 LEU A N 1
ATOM 1889 C CA . LEU A 1 239 ? 7.420 7.008 -4.331 1.00 88.88 239 LEU A CA 1
ATOM 1890 C C . LEU A 1 239 ? 6.819 7.072 -5.738 1.00 88.88 239 LEU A C 1
ATOM 1892 O O . LEU A 1 239 ? 7.102 6.209 -6.562 1.00 88.88 239 LEU A O 1
ATOM 1896 N N . LEU A 1 240 ? 6.069 8.124 -6.074 1.00 90.06 240 LEU A N 1
ATOM 1897 C CA . LEU A 1 240 ? 5.546 8.291 -7.434 1.00 90.06 240 LEU A CA 1
ATOM 1898 C C . LEU A 1 240 ? 6.668 8.411 -8.467 1.00 90.06 240 LEU A C 1
ATOM 1900 O O . LEU A 1 240 ? 6.576 7.817 -9.538 1.00 90.06 240 LEU A O 1
ATOM 1904 N N . LYS A 1 241 ? 7.741 9.146 -8.156 1.00 85.69 241 LYS A N 1
ATOM 1905 C CA . LYS A 1 241 ? 8.897 9.285 -9.048 1.00 85.69 241 LYS A CA 1
ATOM 1906 C C . LYS A 1 241 ? 9.589 7.948 -9.301 1.00 85.69 241 LYS A C 1
ATOM 1908 O O . LYS A 1 241 ? 10.096 7.761 -10.401 1.00 85.69 241 LYS A O 1
ATOM 1913 N N . SER A 1 242 ? 9.586 7.040 -8.323 1.00 81.69 242 SER A N 1
ATOM 1914 C CA . SER A 1 242 ? 10.153 5.703 -8.503 1.00 81.69 242 SER A CA 1
ATOM 1915 C C . SER A 1 242 ? 9.461 4.942 -9.635 1.00 81.69 242 SER A C 1
ATOM 1917 O O . SER A 1 242 ? 10.144 4.269 -10.384 1.00 81.69 242 SER A O 1
ATOM 1919 N N . CYS A 1 243 ? 8.161 5.144 -9.881 1.00 81.88 243 CYS A N 1
ATOM 1920 C CA . CYS A 1 243 ? 7.424 4.477 -10.967 1.00 81.88 243 CYS A CA 1
ATOM 1921 C C . CYS A 1 243 ? 7.852 4.901 -12.393 1.00 81.88 243 CYS A C 1
ATOM 1923 O O . CYS A 1 243 ? 7.264 4.443 -13.372 1.00 81.88 243 CYS A O 1
ATOM 1925 N N . CYS A 1 244 ? 8.830 5.800 -12.525 1.00 75.62 244 CYS A N 1
ATOM 1926 C CA . CYS A 1 244 ? 9.366 6.286 -13.791 1.00 75.62 244 CYS A CA 1
ATOM 1927 C C . CYS A 1 244 ? 10.891 6.090 -13.824 1.00 75.62 244 CYS A C 1
ATOM 1929 O O . CYS A 1 244 ? 11.527 6.129 -12.771 1.00 75.62 244 CYS A O 1
ATOM 1931 N N . PRO A 1 245 ? 11.521 5.980 -15.010 1.00 65.75 245 PRO A N 1
ATOM 1932 C CA . PRO A 1 245 ? 12.975 5.874 -15.109 1.00 65.75 245 PRO A CA 1
ATOM 1933 C C . PRO A 1 245 ? 13.696 7.044 -14.420 1.00 65.75 245 PRO A C 1
ATOM 1935 O O . PRO A 1 245 ? 13.544 8.208 -14.808 1.00 65.75 245 PRO A O 1
ATOM 1938 N N . VAL A 1 246 ? 14.514 6.743 -13.408 1.00 63.59 246 VAL A N 1
ATOM 1939 C CA . VAL A 1 246 ? 15.281 7.747 -12.664 1.00 63.59 246 VAL A CA 1
ATOM 1940 C C . VAL A 1 246 ? 16.692 7.846 -13.243 1.00 63.59 246 VAL A C 1
ATOM 1942 O O . VAL A 1 246 ? 17.507 6.936 -13.148 1.00 63.59 246 VAL A O 1
ATOM 1945 N N . ASN A 1 247 ? 17.005 8.988 -13.859 1.00 65.62 247 ASN A N 1
ATOM 1946 C CA . ASN A 1 247 ? 18.316 9.216 -14.483 1.00 65.62 247 ASN A CA 1
ATOM 1947 C C . ASN A 1 247 ? 19.327 9.929 -13.576 1.00 65.62 247 ASN A C 1
ATOM 1949 O O . ASN A 1 247 ? 20.507 9.986 -13.908 1.00 65.62 247 ASN A O 1
ATOM 1953 N N . ILE A 1 248 ? 18.860 10.505 -12.470 1.00 71.25 248 ILE A N 1
ATOM 1954 C CA . ILE A 1 248 ? 19.655 11.310 -11.542 1.00 71.25 248 ILE A CA 1
ATOM 1955 C C . ILE A 1 248 ? 19.211 10.958 -10.129 1.00 71.25 248 ILE A C 1
ATOM 1957 O O . ILE A 1 248 ? 18.007 10.954 -9.854 1.00 71.25 248 ILE A O 1
ATOM 1961 N N . MET A 1 249 ? 20.182 10.737 -9.240 1.00 72.38 249 MET A N 1
ATOM 1962 C CA . MET A 1 249 ? 19.939 10.469 -7.824 1.00 72.38 249 MET A CA 1
ATOM 1963 C C . MET A 1 249 ? 19.013 11.537 -7.219 1.00 72.38 249 MET A C 1
ATOM 1965 O O . MET A 1 249 ? 19.377 12.721 -7.201 1.00 72.38 249 MET A O 1
ATOM 1969 N N . PRO A 1 250 ? 17.818 11.173 -6.724 1.00 75.94 250 PRO A N 1
ATOM 1970 C CA . PRO A 1 250 ? 16.963 12.130 -6.048 1.00 75.94 250 PRO A CA 1
ATOM 1971 C C . PRO A 1 250 ? 17.602 12.574 -4.728 1.00 75.94 250 PRO A C 1
ATOM 1973 O O . PRO A 1 250 ? 18.263 11.805 -4.034 1.00 75.94 250 PRO A O 1
ATOM 1976 N N . LYS A 1 251 ? 17.384 13.838 -4.357 1.00 83.75 251 LYS A N 1
ATOM 1977 C CA . LYS A 1 251 ? 17.755 14.324 -3.025 1.00 83.75 251 LYS A CA 1
ATOM 1978 C C . LYS A 1 251 ? 16.801 13.709 -2.000 1.00 83.75 251 LYS A C 1
ATOM 1980 O O . LYS A 1 251 ? 15.593 13.912 -2.106 1.00 83.75 251 LYS A O 1
ATOM 1985 N N . LEU A 1 252 ? 17.347 12.987 -1.024 1.00 84.94 252 LEU A N 1
ATOM 1986 C CA . LEU A 1 252 ? 16.588 12.371 0.064 1.00 84.94 252 LEU A CA 1
ATOM 1987 C C . LEU A 1 252 ? 16.591 13.299 1.293 1.00 84.94 252 LEU A C 1
ATOM 1989 O O . LEU A 1 252 ? 17.666 13.599 1.816 1.00 84.94 252 LEU A O 1
ATOM 1993 N N . PRO A 1 253 ? 15.423 13.784 1.752 1.00 86.62 253 PRO A N 1
ATOM 1994 C CA . PRO A 1 253 ? 15.315 14.550 2.993 1.00 86.62 253 PRO A CA 1
ATOM 1995 C C . PRO A 1 253 ? 15.704 13.707 4.214 1.00 86.62 253 PRO A C 1
ATOM 1997 O O . PRO A 1 253 ? 15.467 12.501 4.246 1.00 86.62 253 PRO A O 1
ATOM 2000 N N . SER A 1 254 ? 16.243 14.336 5.260 1.00 83.50 254 SER A N 1
ATOM 2001 C CA . SER A 1 254 ? 16.592 13.639 6.508 1.00 83.50 254 SER A CA 1
ATOM 2002 C C . SER A 1 254 ? 15.363 13.118 7.265 1.00 83.50 254 SER A C 1
ATOM 2004 O O . SER A 1 254 ? 15.416 12.037 7.842 1.00 83.50 254 SER A O 1
ATOM 2006 N N . ASN A 1 255 ? 14.245 13.843 7.208 1.00 81.56 255 ASN A N 1
ATOM 2007 C CA . ASN A 1 255 ? 12.964 13.534 7.853 1.00 81.56 255 ASN A CA 1
ATOM 2008 C C . ASN A 1 255 ? 12.003 12.722 6.962 1.00 81.56 255 ASN A C 1
ATOM 2010 O O . ASN A 1 255 ? 10.784 12.818 7.105 1.00 81.56 255 ASN A O 1
ATOM 2014 N N . LEU A 1 256 ? 12.536 11.961 6.006 1.00 86.19 256 LEU A N 1
ATOM 2015 C CA . LEU A 1 256 ? 11.739 11.201 5.051 1.00 86.19 256 LEU A CA 1
ATOM 2016 C C . LEU A 1 256 ? 10.958 10.071 5.744 1.00 86.19 256 LEU A C 1
ATOM 2018 O O . LEU A 1 256 ? 11.548 9.143 6.299 1.00 86.19 256 LEU A O 1
ATOM 2022 N N . MET A 1 257 ? 9.625 10.118 5.677 1.00 86.12 257 MET A N 1
ATOM 2023 C CA . MET A 1 257 ? 8.780 9.024 6.161 1.00 86.12 257 MET A CA 1
ATOM 2024 C C . MET A 1 257 ? 8.897 7.807 5.249 1.00 86.12 257 MET A C 1
ATOM 2026 O O . MET A 1 257 ? 9.076 7.958 4.040 1.00 86.12 257 MET A O 1
ATOM 2030 N N . LEU A 1 258 ? 8.756 6.609 5.829 1.00 84.94 258 LEU A N 1
ATOM 2031 C CA . LEU A 1 258 ? 8.857 5.333 5.111 1.00 84.94 258 LEU A CA 1
ATOM 2032 C C . LEU A 1 258 ? 10.156 5.203 4.299 1.00 84.94 258 LEU A C 1
ATOM 2034 O O . LEU A 1 258 ? 10.174 4.595 3.232 1.00 84.94 258 LEU A O 1
ATOM 2038 N N . ARG A 1 259 ? 11.259 5.763 4.812 1.00 86.81 259 ARG A N 1
ATOM 2039 C CA . ARG A 1 259 ? 12.568 5.775 4.145 1.00 86.81 259 ARG A CA 1
ATOM 2040 C C . ARG A 1 259 ? 12.990 4.405 3.583 1.00 86.81 259 ARG A C 1
ATOM 2042 O O . ARG A 1 259 ? 13.353 4.382 2.411 1.00 86.81 259 ARG A O 1
ATOM 2049 N N . PRO A 1 260 ? 12.853 3.266 4.296 1.00 83.62 260 PRO A N 1
ATOM 2050 C CA . PRO A 1 260 ? 13.174 1.954 3.725 1.00 83.62 260 PRO A CA 1
ATOM 2051 C C . PRO A 1 260 ? 12.315 1.581 2.510 1.00 83.62 260 PRO A C 1
ATOM 2053 O O . PRO A 1 260 ? 12.833 1.016 1.552 1.00 83.62 260 PRO A O 1
ATOM 2056 N N . VAL A 1 261 ? 11.023 1.926 2.520 1.00 82.06 261 VAL A N 1
ATOM 2057 C CA . VAL A 1 261 ? 10.101 1.672 1.400 1.00 82.06 261 VAL A CA 1
ATOM 2058 C C . VAL A 1 261 ? 10.461 2.553 0.208 1.00 82.06 261 VAL A C 1
ATOM 2060 O O . VAL A 1 261 ? 10.508 2.066 -0.915 1.00 82.06 261 VAL A O 1
ATOM 2063 N N . VAL A 1 262 ? 10.779 3.831 0.440 1.00 84.88 262 VAL A N 1
ATOM 2064 C CA . VAL A 1 262 ? 11.217 4.748 -0.624 1.00 84.88 262 VAL A CA 1
ATOM 2065 C C . VAL A 1 262 ? 12.531 4.282 -1.243 1.00 84.88 262 VAL A C 1
ATOM 2067 O O . VAL A 1 262 ? 12.640 4.252 -2.464 1.00 84.88 262 VAL A O 1
ATOM 2070 N N . ILE A 1 263 ? 13.511 3.897 -0.423 1.00 80.62 263 ILE A N 1
ATOM 2071 C CA . ILE A 1 263 ? 14.798 3.373 -0.899 1.00 80.62 263 ILE A CA 1
ATOM 2072 C C . ILE A 1 263 ? 14.569 2.088 -1.692 1.00 80.62 263 ILE A C 1
ATOM 2074 O O . ILE A 1 263 ? 15.016 1.999 -2.826 1.00 80.62 263 ILE A O 1
ATOM 2078 N N . THR A 1 264 ? 13.808 1.138 -1.142 1.00 78.06 264 THR A N 1
ATOM 2079 C CA . THR A 1 264 ? 13.402 -0.093 -1.840 1.00 78.06 264 THR A CA 1
ATOM 2080 C C . THR A 1 264 ? 12.806 0.222 -3.208 1.00 78.06 264 THR A C 1
ATOM 2082 O O . THR A 1 264 ? 13.223 -0.358 -4.206 1.00 78.06 264 THR A O 1
ATOM 2085 N N . ALA A 1 265 ? 11.838 1.139 -3.254 1.00 77.69 265 ALA A N 1
ATOM 2086 C CA . ALA A 1 265 ? 11.148 1.505 -4.477 1.00 77.69 265 ALA A CA 1
ATOM 2087 C C . ALA A 1 265 ? 12.121 2.096 -5.496 1.00 77.69 265 ALA A C 1
ATOM 2089 O O . ALA A 1 265 ? 12.198 1.613 -6.615 1.00 77.69 265 ALA A O 1
ATOM 2090 N N . LEU A 1 266 ? 12.936 3.067 -5.080 1.00 76.56 266 LEU A N 1
ATOM 2091 C CA . LEU A 1 266 ? 13.962 3.667 -5.928 1.00 76.56 266 LEU A CA 1
ATOM 2092 C C . LEU A 1 266 ? 15.015 2.663 -6.406 1.00 76.56 266 LEU A C 1
ATOM 2094 O O . LEU A 1 266 ? 15.566 2.889 -7.468 1.00 76.56 266 LEU A O 1
ATOM 2098 N N . LEU A 1 267 ? 15.297 1.595 -5.652 1.00 70.62 267 LEU A N 1
ATOM 2099 C CA . LEU A 1 267 ? 16.250 0.548 -6.034 1.00 70.62 267 LEU A CA 1
ATOM 2100 C C . LEU A 1 267 ? 15.645 -0.497 -6.980 1.00 70.62 267 LEU A C 1
ATOM 2102 O O . LEU A 1 267 ? 16.353 -1.019 -7.835 1.00 70.62 267 LEU A O 1
ATOM 2106 N N . VAL A 1 268 ? 14.364 -0.842 -6.825 1.00 62.28 268 VAL A N 1
ATOM 2107 C CA . VAL A 1 268 ? 13.716 -1.937 -7.572 1.00 62.28 268 VAL A CA 1
ATOM 2108 C C . VAL A 1 268 ? 12.920 -1.453 -8.784 1.00 62.28 268 VAL A C 1
ATOM 2110 O O . VAL A 1 268 ? 12.811 -2.204 -9.744 1.00 62.28 268 VAL A O 1
ATOM 2113 N N . THR A 1 269 ? 12.386 -0.229 -8.818 1.00 53.81 269 THR A N 1
ATOM 2114 C CA . THR A 1 269 ? 11.832 0.314 -10.076 1.00 53.81 269 THR A CA 1
ATOM 2115 C C . THR A 1 269 ? 12.922 0.504 -11.115 1.00 53.81 269 THR A C 1
ATOM 2117 O O . THR A 1 269 ? 12.765 0.186 -12.293 1.00 53.81 269 THR A O 1
ATOM 2120 N N . ASP A 1 270 ? 14.064 0.926 -10.605 1.00 48.94 270 ASP A N 1
ATOM 2121 C CA . ASP A 1 270 ? 15.367 0.679 -11.148 1.00 48.94 270 ASP A CA 1
ATOM 2122 C C . ASP A 1 270 ? 15.467 -0.816 -11.524 1.00 48.94 270 ASP A C 1
ATOM 2124 O O . ASP A 1 270 ? 15.368 -1.125 -12.703 1.00 48.94 270 ASP A O 1
ATOM 2128 N N . LEU A 1 271 ? 15.526 -1.775 -10.604 1.00 46.50 271 LEU A N 1
ATOM 2129 C CA . LEU A 1 271 ? 15.798 -3.187 -10.919 1.00 46.50 271 LEU A CA 1
ATOM 2130 C C . LEU A 1 271 ? 14.853 -3.940 -11.921 1.00 46.50 271 LEU A C 1
ATOM 2132 O O . LEU A 1 271 ? 15.326 -4.797 -12.671 1.00 46.50 271 LEU A O 1
ATOM 2136 N N . SER A 1 272 ? 13.557 -3.621 -12.007 1.00 45.09 272 SER A N 1
ATOM 2137 C CA . SER A 1 272 ? 12.580 -4.284 -12.901 1.00 45.09 272 SER A CA 1
ATOM 2138 C C . SER A 1 272 ? 12.555 -3.688 -14.321 1.00 45.09 272 SER A C 1
ATOM 2140 O O . SER A 1 272 ? 12.269 -4.390 -15.290 1.00 45.09 272 SER A O 1
ATOM 2142 N N . ILE A 1 273 ? 12.930 -2.409 -14.472 1.00 45.53 273 ILE A N 1
ATOM 2143 C CA . ILE A 1 273 ? 13.234 -1.754 -15.764 1.00 45.53 273 ILE A CA 1
ATOM 2144 C C . ILE A 1 273 ? 14.757 -1.829 -16.074 1.00 45.53 273 ILE A C 1
ATOM 2146 O O . ILE A 1 273 ? 15.196 -1.586 -17.204 1.00 45.53 273 ILE A O 1
ATOM 2150 N N . PHE A 1 274 ? 15.586 -2.222 -15.096 1.00 48.69 274 PHE A N 1
ATOM 2151 C CA . PHE A 1 274 ? 17.057 -2.154 -15.112 1.00 48.69 274 PHE A CA 1
ATOM 2152 C C . PHE A 1 274 ? 17.689 -3.090 -16.114 1.00 48.69 274 PHE A C 1
ATOM 2154 O O . PHE A 1 274 ? 18.666 -2.706 -16.745 1.00 48.69 274 PHE A O 1
ATOM 2161 N N . ILE A 1 275 ? 17.230 -4.329 -16.246 1.00 46.06 275 ILE A N 1
ATOM 2162 C CA . ILE A 1 275 ? 18.014 -5.281 -17.047 1.00 46.06 275 ILE A CA 1
ATOM 2163 C C . ILE A 1 275 ? 17.889 -4.938 -18.530 1.00 46.06 275 ILE A C 1
ATOM 2165 O O . ILE A 1 275 ? 18.855 -5.044 -19.282 1.00 46.06 275 ILE A O 1
ATOM 2169 N N . ALA A 1 276 ? 16.738 -4.392 -18.928 1.00 35.38 276 ALA A N 1
ATOM 2170 C CA . ALA A 1 276 ? 16.520 -3.917 -20.285 1.00 35.38 276 ALA A CA 1
ATOM 2171 C C . ALA A 1 276 ? 17.286 -2.616 -20.609 1.00 35.38 276 ALA A C 1
ATOM 2173 O O . ALA A 1 276 ? 17.694 -2.439 -21.758 1.00 35.38 276 ALA A O 1
ATOM 2174 N N . ASN A 1 277 ? 17.509 -1.717 -19.632 1.00 33.72 277 ASN A N 1
ATOM 2175 C CA . ASN A 1 277 ? 18.027 -0.362 -19.901 1.00 33.72 277 ASN A CA 1
ATOM 2176 C C . ASN A 1 277 ? 19.326 0.036 -19.160 1.00 33.72 277 ASN A C 1
ATOM 2178 O O . ASN A 1 277 ? 20.129 0.786 -19.711 1.00 33.72 277 ASN A O 1
ATOM 2182 N N . TYR A 1 278 ? 19.602 -0.452 -17.948 1.00 43.19 278 TYR A N 1
ATOM 2183 C CA . TYR A 1 278 ? 20.781 -0.078 -17.140 1.00 43.19 278 TYR A CA 1
ATOM 2184 C C . TYR A 1 278 ? 22.068 -0.794 -17.568 1.00 43.19 278 TYR A C 1
ATOM 2186 O O . TYR A 1 278 ? 23.128 -0.168 -17.581 1.00 43.19 278 TYR A O 1
ATOM 2194 N N . VAL A 1 279 ? 21.978 -2.049 -18.020 1.00 38.28 279 VAL A N 1
ATOM 2195 C CA . VAL A 1 279 ? 23.098 -2.769 -18.666 1.00 38.28 279 VAL A CA 1
ATOM 2196 C C . VAL A 1 279 ? 23.536 -2.051 -19.947 1.00 38.28 279 VAL A C 1
ATOM 2198 O O . VAL A 1 279 ? 24.717 -2.021 -20.278 1.00 38.28 279 VAL A O 1
ATOM 2201 N N . ARG A 1 280 ? 22.595 -1.382 -20.626 1.00 35.62 280 ARG A N 1
ATOM 2202 C CA . ARG A 1 280 ? 22.861 -0.530 -21.793 1.00 35.62 280 ARG A CA 1
ATOM 2203 C C . ARG A 1 280 ? 23.415 0.857 -21.433 1.00 35.62 280 ARG A C 1
ATOM 2205 O O . ARG A 1 280 ? 23.939 1.522 -22.317 1.00 35.62 280 ARG A O 1
ATOM 2212 N N . SER A 1 281 ? 23.302 1.291 -20.169 1.00 37.97 281 SER A N 1
ATOM 2213 C CA . SER A 1 281 ? 23.541 2.686 -19.747 1.00 37.97 281 SER A CA 1
ATOM 2214 C C . SER A 1 281 ? 24.648 2.886 -18.695 1.00 37.97 281 SER A C 1
ATOM 2216 O O . SER A 1 281 ? 24.952 4.032 -18.378 1.00 37.97 281 SER A O 1
ATOM 2218 N N . GLY A 1 282 ? 25.234 1.830 -18.113 1.00 47.97 282 GLY A N 1
ATOM 2219 C CA . GLY A 1 282 ? 26.427 1.943 -17.252 1.00 47.97 282 GLY A CA 1
ATOM 2220 C C . GLY A 1 282 ? 26.231 2.620 -15.882 1.00 47.97 282 GLY A C 1
ATOM 2221 O O . GLY A 1 282 ? 27.171 3.190 -15.338 1.00 47.97 282 GLY A O 1
ATOM 2222 N N . LYS A 1 283 ? 25.029 2.581 -15.296 1.00 56.94 283 LYS A N 1
ATOM 2223 C CA . LYS A 1 283 ? 24.661 3.390 -14.111 1.00 56.94 283 LYS A CA 1
ATOM 2224 C C . LYS A 1 283 ? 24.761 2.677 -12.745 1.00 56.94 283 LYS A C 1
ATOM 2226 O O . LYS A 1 283 ? 24.143 3.112 -11.776 1.00 56.94 283 LYS A O 1
ATOM 2231 N N . VAL A 1 284 ? 25.574 1.623 -12.626 1.00 61.00 284 VAL A N 1
ATOM 2232 C CA . VAL A 1 284 ? 25.866 0.917 -11.347 1.00 61.00 284 VAL A CA 1
ATOM 2233 C C . VAL A 1 284 ? 26.339 1.882 -10.244 1.00 61.00 284 VAL A C 1
ATOM 2235 O O . VAL A 1 284 ? 26.066 1.681 -9.063 1.00 61.00 284 VAL A O 1
ATOM 2238 N N . THR A 1 285 ? 26.963 2.990 -10.638 1.00 64.31 285 THR A N 1
ATOM 2239 C CA . THR A 1 285 ? 27.428 4.060 -9.750 1.00 64.31 285 THR A CA 1
ATOM 2240 C C . THR A 1 285 ? 26.307 4.752 -8.969 1.00 64.31 285 THR A C 1
ATOM 2242 O O . THR A 1 285 ? 26.539 5.179 -7.842 1.00 64.31 285 THR A O 1
ATOM 2245 N N . LEU A 1 286 ? 25.085 4.848 -9.512 1.00 68.50 286 LEU A N 1
ATOM 2246 C CA . LEU A 1 286 ? 23.943 5.417 -8.785 1.00 68.50 286 LEU A CA 1
ATOM 2247 C C . LEU A 1 286 ? 23.476 4.469 -7.678 1.00 68.50 286 LEU A C 1
ATOM 2249 O O . LEU A 1 286 ? 23.285 4.906 -6.547 1.00 68.50 286 LEU A O 1
ATOM 2253 N N . PHE A 1 287 ? 23.370 3.175 -7.977 1.00 69.50 287 PHE A N 1
ATOM 2254 C CA . PHE A 1 287 ? 23.037 2.143 -6.992 1.00 69.50 287 PHE A CA 1
ATOM 2255 C C . PHE A 1 287 ? 24.046 2.138 -5.831 1.00 69.50 287 PHE A C 1
ATOM 2257 O O . PHE A 1 287 ? 23.658 2.257 -4.669 1.00 69.50 287 PHE A O 1
ATOM 2264 N N . GLN A 1 288 ? 25.344 2.127 -6.151 1.00 69.44 288 GLN A N 1
ATOM 2265 C CA . GLN A 1 288 ? 26.425 2.231 -5.164 1.00 69.44 288 GLN A CA 1
ATOM 2266 C C . GLN A 1 288 ? 26.339 3.522 -4.342 1.00 69.44 288 GLN A C 1
ATOM 2268 O O . GLN A 1 288 ? 26.433 3.485 -3.118 1.00 69.44 288 GLN A O 1
ATOM 2273 N N . ALA A 1 289 ? 26.114 4.668 -4.991 1.00 74.12 289 ALA A N 1
ATOM 2274 C CA . ALA A 1 289 ? 26.017 5.954 -4.307 1.00 74.12 289 ALA A CA 1
ATOM 2275 C C . ALA A 1 289 ? 24.800 6.053 -3.373 1.00 74.12 289 ALA A C 1
ATOM 2277 O O . ALA A 1 289 ? 24.872 6.761 -2.366 1.00 74.12 289 ALA A O 1
ATOM 2278 N N . LEU A 1 290 ? 23.686 5.381 -3.692 1.00 76.12 290 LEU A N 1
ATOM 2279 C CA . LEU A 1 290 ? 22.513 5.332 -2.818 1.00 76.12 290 LEU A CA 1
ATOM 2280 C C . LEU A 1 290 ? 22.791 4.471 -1.586 1.00 76.12 290 LEU A C 1
ATOM 2282 O O . LEU A 1 290 ? 22.581 4.939 -0.470 1.00 76.12 290 LEU A O 1
ATOM 2286 N N . LEU A 1 291 ? 23.324 3.261 -1.775 1.00 74.62 291 LEU A N 1
ATOM 2287 C CA . LEU A 1 291 ? 23.653 2.365 -0.662 1.00 74.62 291 LEU A CA 1
ATOM 2288 C C . LEU A 1 291 ? 24.739 2.941 0.250 1.00 74.62 291 LEU A C 1
ATOM 2290 O O . LEU A 1 291 ? 24.601 2.885 1.467 1.00 74.62 291 LEU A O 1
ATOM 2294 N N . ALA A 1 292 ? 25.759 3.592 -0.315 1.00 76.88 292 ALA A N 1
ATOM 2295 C CA . ALA A 1 292 ? 26.803 4.260 0.462 1.00 76.88 292 ALA A CA 1
ATOM 2296 C C . ALA A 1 292 ? 26.260 5.406 1.339 1.00 76.88 292 ALA A C 1
ATOM 2298 O O . ALA A 1 292 ? 26.829 5.709 2.385 1.00 76.88 292 ALA A O 1
ATOM 2299 N N . LYS A 1 293 ? 25.163 6.058 0.927 1.00 80.06 293 LYS A N 1
ATOM 2300 C CA . LYS A 1 293 ? 24.492 7.098 1.725 1.00 80.06 293 LYS A CA 1
ATOM 2301 C C . LYS A 1 293 ? 23.512 6.536 2.751 1.00 80.06 293 LYS A C 1
ATOM 2303 O O . LYS A 1 293 ? 23.240 7.204 3.745 1.00 80.06 293 LYS A O 1
ATOM 2308 N N . GLU A 1 294 ? 22.974 5.348 2.509 1.00 81.69 294 GLU A N 1
ATOM 2309 C CA . GLU A 1 294 ? 21.950 4.702 3.329 1.00 81.69 294 GLU A CA 1
ATOM 2310 C C . GLU A 1 294 ? 22.540 3.500 4.077 1.00 81.69 294 GLU A C 1
ATOM 2312 O O . GLU A 1 294 ? 22.072 2.374 3.950 1.00 81.69 294 GLU A O 1
ATOM 2317 N N . THR A 1 295 ? 23.569 3.744 4.890 1.00 74.62 295 THR A N 1
ATOM 2318 C CA . THR A 1 295 ? 24.328 2.692 5.595 1.00 74.62 295 THR A CA 1
ATOM 2319 C C . THR A 1 295 ? 23.493 1.850 6.565 1.00 74.62 295 THR A C 1
ATOM 2321 O O . THR A 1 295 ? 23.860 0.724 6.876 1.00 74.62 295 THR A O 1
ATOM 2324 N N . ALA A 1 296 ? 22.356 2.369 7.035 1.00 75.38 296 ALA A N 1
ATOM 2325 C CA . ALA A 1 296 ? 21.419 1.649 7.901 1.00 75.38 296 ALA A CA 1
ATOM 2326 C C . ALA A 1 296 ? 20.359 0.838 7.127 1.00 75.38 296 ALA A C 1
ATOM 2328 O O . ALA A 1 296 ? 19.506 0.194 7.743 1.00 75.38 296 ALA A O 1
ATOM 2329 N N . TYR A 1 297 ? 20.350 0.905 5.791 1.00 76.38 297 TYR A N 1
ATOM 2330 C CA . TYR A 1 297 ? 19.423 0.142 4.968 1.00 76.38 297 TYR A CA 1
ATOM 2331 C C . TYR A 1 297 ? 19.905 -1.302 4.843 1.00 76.38 297 TYR A C 1
ATOM 2333 O O . TYR A 1 297 ? 20.985 -1.569 4.324 1.00 76.38 297 TYR A O 1
ATOM 2341 N N . ASP A 1 298 ? 19.076 -2.229 5.312 1.00 75.88 298 ASP A N 1
ATOM 2342 C CA . ASP A 1 298 ? 19.348 -3.662 5.296 1.00 75.88 298 ASP A CA 1
ATOM 2343 C C . ASP A 1 298 ? 18.799 -4.283 4.005 1.00 75.88 298 ASP A C 1
ATOM 2345 O O . ASP A 1 298 ? 17.582 -4.454 3.856 1.00 75.88 298 ASP A O 1
ATOM 2349 N N . LEU A 1 299 ? 19.694 -4.621 3.068 1.00 69.31 299 LEU A N 1
ATOM 2350 C CA . LEU A 1 299 ? 19.310 -5.278 1.815 1.00 69.31 299 LEU A CA 1
ATOM 2351 C C . LEU A 1 299 ? 18.647 -6.641 2.044 1.00 69.31 299 LEU A C 1
ATOM 2353 O O . LEU A 1 299 ? 17.787 -7.034 1.254 1.00 69.31 299 LEU A O 1
ATOM 2357 N N . PHE A 1 300 ? 19.014 -7.360 3.107 1.00 73.12 300 PHE A N 1
ATOM 2358 C CA . PHE A 1 300 ? 18.573 -8.738 3.322 1.00 73.12 300 PHE A CA 1
ATOM 2359 C C . PHE A 1 300 ? 17.129 -8.844 3.793 1.00 73.12 300 PHE A C 1
ATOM 2361 O O . PHE A 1 300 ? 16.504 -9.895 3.660 1.00 73.12 300 PHE A O 1
ATOM 2368 N N . LYS A 1 301 ? 16.560 -7.743 4.286 1.00 73.94 301 LYS A N 1
ATOM 2369 C CA . LYS A 1 301 ? 15.136 -7.674 4.628 1.00 73.94 301 LYS A CA 1
ATOM 2370 C C . LYS A 1 301 ? 14.222 -7.647 3.409 1.00 73.94 301 LYS A C 1
ATOM 2372 O O . LYS A 1 301 ? 13.014 -7.816 3.570 1.00 73.94 301 LYS A O 1
ATOM 2377 N N . ASN A 1 302 ? 14.760 -7.441 2.208 1.00 69.38 302 ASN A N 1
ATOM 2378 C CA . ASN A 1 302 ? 13.965 -7.321 0.998 1.00 69.38 302 ASN A CA 1
ATOM 2379 C C . ASN A 1 302 ? 14.176 -8.511 0.049 1.00 69.38 302 ASN A C 1
ATOM 2381 O O . ASN A 1 302 ? 15.030 -8.479 -0.833 1.00 69.38 302 ASN A O 1
ATOM 2385 N N . ASP A 1 303 ? 13.354 -9.551 0.208 1.00 67.31 303 ASP A N 1
ATOM 2386 C CA . ASP A 1 303 ? 13.391 -10.777 -0.608 1.00 67.31 303 ASP A CA 1
ATOM 2387 C C . ASP A 1 303 ? 13.258 -10.502 -2.116 1.00 67.31 303 ASP A C 1
ATOM 2389 O O . ASP A 1 303 ? 13.922 -11.140 -2.926 1.00 67.31 303 ASP A O 1
ATOM 2393 N N . GLN A 1 304 ? 12.462 -9.509 -2.514 1.00 65.25 304 GLN A N 1
ATOM 2394 C CA . GLN A 1 304 ? 12.279 -9.169 -3.924 1.00 65.25 304 GLN A CA 1
ATOM 2395 C C . GLN A 1 304 ? 13.526 -8.526 -4.524 1.00 65.25 304 GLN A C 1
ATOM 2397 O O . GLN A 1 304 ? 13.980 -8.947 -5.586 1.00 65.25 304 GLN A O 1
ATOM 2402 N N . LEU A 1 305 ? 14.125 -7.564 -3.820 1.00 67.75 305 LEU A N 1
ATOM 2403 C CA . LEU A 1 305 ? 15.406 -6.984 -4.211 1.00 67.75 305 LEU A CA 1
ATOM 2404 C C . LEU A 1 305 ? 16.489 -8.070 -4.282 1.00 67.75 305 LEU A C 1
ATOM 2406 O O . LEU A 1 305 ? 17.221 -8.130 -5.264 1.00 67.75 305 LEU A O 1
ATOM 2410 N N . LEU A 1 306 ? 16.549 -8.967 -3.293 1.00 71.31 306 LEU A N 1
ATOM 2411 C CA . LEU A 1 306 ? 17.498 -10.082 -3.274 1.00 71.31 306 LEU A CA 1
ATOM 2412 C C . LEU A 1 306 ? 17.312 -11.037 -4.454 1.00 71.31 306 LEU A C 1
ATOM 2414 O O . LEU A 1 306 ? 18.295 -11.387 -5.101 1.00 71.31 306 LEU A O 1
ATOM 2418 N N . ARG A 1 307 ? 16.076 -11.452 -4.757 1.00 68.44 307 ARG A N 1
ATOM 2419 C CA . ARG A 1 307 ? 15.782 -12.338 -5.895 1.00 68.44 307 ARG A CA 1
ATOM 2420 C C . ARG A 1 307 ? 16.246 -11.727 -7.197 1.00 68.44 307 ARG A C 1
ATOM 2422 O O . ARG A 1 307 ? 16.863 -12.416 -8.005 1.00 68.44 307 ARG A O 1
ATOM 2429 N N . VAL A 1 308 ? 15.960 -10.446 -7.400 1.00 64.44 308 VAL A N 1
ATOM 2430 C CA . VAL A 1 308 ? 16.340 -9.805 -8.648 1.00 64.44 308 VAL A CA 1
ATOM 2431 C C . VAL A 1 308 ? 17.854 -9.561 -8.694 1.00 64.44 308 VAL A C 1
ATOM 2433 O O . VAL A 1 308 ? 18.468 -9.843 -9.715 1.00 64.44 308 VAL A O 1
ATOM 2436 N N . LEU A 1 309 ? 18.510 -9.180 -7.592 1.00 69.06 309 LEU A N 1
ATOM 2437 C CA . LEU A 1 309 ? 19.978 -9.137 -7.539 1.00 69.06 309 LEU A CA 1
ATOM 2438 C C . LEU A 1 309 ? 20.588 -10.507 -7.883 1.00 69.06 309 LEU A C 1
ATOM 2440 O O . LEU A 1 309 ? 21.448 -10.582 -8.758 1.00 69.06 309 LEU A O 1
ATOM 2444 N N . ALA A 1 310 ? 20.091 -11.587 -7.273 1.00 69.00 310 ALA A N 1
ATOM 2445 C CA . ALA A 1 310 ? 20.554 -12.959 -7.488 1.00 69.00 310 ALA A CA 1
ATOM 2446 C C . ALA A 1 310 ? 20.338 -13.467 -8.924 1.00 69.00 310 ALA A C 1
ATOM 2448 O O . ALA A 1 310 ? 21.174 -14.201 -9.444 1.00 69.00 310 ALA A O 1
ATOM 2449 N N . LEU A 1 311 ? 19.253 -13.066 -9.594 1.00 64.12 311 LEU A N 1
ATOM 2450 C CA . LEU A 1 311 ? 19.019 -13.396 -11.005 1.00 64.12 311 LEU A CA 1
ATOM 2451 C C . LEU A 1 311 ? 20.074 -12.773 -11.936 1.00 64.12 311 LEU A C 1
ATOM 2453 O O . LEU A 1 311 ? 20.349 -13.320 -13.004 1.00 64.12 311 LEU A O 1
ATOM 2457 N N . HIS A 1 312 ? 20.690 -11.656 -11.536 1.00 63.06 312 HIS A N 1
ATOM 2458 C CA . HIS A 1 312 ? 21.600 -10.884 -12.388 1.00 63.06 312 HIS A CA 1
ATOM 2459 C C . HIS A 1 312 ? 23.071 -10.923 -11.974 1.00 63.06 312 HIS A C 1
ATOM 2461 O O . HIS A 1 312 ? 23.915 -10.499 -12.768 1.00 63.06 312 HIS A O 1
ATOM 2467 N N . THR A 1 313 ? 23.411 -11.491 -10.813 1.00 65.06 313 THR A N 1
ATOM 2468 C CA . THR A 1 313 ? 24.806 -11.665 -10.363 1.00 65.06 313 THR A CA 1
ATOM 2469 C C . THR A 1 313 ? 25.655 -12.430 -11.379 1.00 65.06 313 THR A C 1
ATOM 2471 O O . THR A 1 313 ? 26.764 -12.004 -11.687 1.00 65.06 313 THR A O 1
ATOM 2474 N N . ASN A 1 314 ? 25.116 -13.497 -11.977 1.00 62.88 314 ASN A N 1
ATOM 2475 C CA . ASN A 1 314 ? 25.833 -14.304 -12.974 1.00 62.88 314 ASN A CA 1
ATOM 2476 C C . ASN A 1 314 ? 25.981 -13.609 -14.337 1.00 62.88 314 ASN A C 1
ATOM 2478 O O . ASN A 1 314 ? 26.851 -13.970 -15.123 1.00 62.88 314 ASN A O 1
ATOM 2482 N N . SER A 1 315 ? 25.120 -12.633 -14.635 1.00 60.19 315 SER A N 1
ATOM 2483 C CA . SER A 1 315 ? 25.094 -11.958 -15.940 1.00 60.19 315 SER A CA 1
ATOM 2484 C C . SER A 1 315 ? 25.956 -10.692 -15.970 1.00 60.19 315 SER A C 1
ATOM 2486 O O . SER A 1 315 ? 26.367 -10.260 -17.047 1.00 60.19 315 SER A O 1
ATOM 2488 N N . HIS A 1 316 ? 26.249 -10.088 -14.808 1.00 63.44 316 HIS A N 1
ATOM 2489 C CA . HIS A 1 316 ? 26.944 -8.802 -14.721 1.00 63.44 316 HIS A CA 1
ATOM 2490 C C . HIS A 1 316 ? 27.938 -8.745 -13.555 1.00 63.44 316 HIS A C 1
ATOM 2492 O O . HIS A 1 316 ? 27.558 -8.590 -12.392 1.00 63.44 316 HIS A O 1
ATOM 2498 N N . SER A 1 317 ? 29.233 -8.747 -13.883 1.00 63.97 317 SER A N 1
ATOM 2499 C CA . SER A 1 317 ? 30.335 -8.682 -12.911 1.00 63.97 317 SER A CA 1
ATOM 2500 C C . SER A 1 317 ? 30.262 -7.470 -11.974 1.00 63.97 317 SER A C 1
ATOM 2502 O O . SER A 1 317 ? 30.583 -7.593 -10.798 1.00 63.97 317 SER A O 1
ATOM 2504 N N . ALA A 1 318 ? 29.778 -6.318 -12.449 1.00 63.53 318 ALA A N 1
ATOM 2505 C CA . ALA A 1 318 ? 29.637 -5.107 -11.636 1.00 63.53 318 ALA A CA 1
ATOM 2506 C C . ALA A 1 318 ? 28.543 -5.218 -10.552 1.00 63.53 318 ALA A C 1
ATOM 2508 O O . ALA A 1 318 ? 28.703 -4.681 -9.454 1.00 63.53 318 ALA A O 1
ATOM 2509 N N . ILE A 1 319 ? 27.447 -5.935 -10.838 1.00 62.31 319 ILE A N 1
ATOM 2510 C CA . ILE A 1 319 ? 26.383 -6.212 -9.858 1.00 62.31 319 ILE A CA 1
ATOM 2511 C C . ILE A 1 319 ? 26.904 -7.206 -8.822 1.00 62.31 319 ILE A C 1
ATOM 2513 O O . ILE A 1 319 ? 26.744 -6.978 -7.626 1.00 62.31 319 ILE A O 1
ATOM 2517 N N . SER A 1 320 ? 27.591 -8.258 -9.280 1.00 65.38 320 SER A N 1
ATOM 2518 C CA . SER A 1 320 ? 28.240 -9.228 -8.396 1.00 65.38 320 SER A CA 1
ATOM 2519 C C . SER A 1 320 ? 29.262 -8.560 -7.475 1.00 65.38 320 SER A C 1
ATOM 2521 O O . SER A 1 320 ? 29.209 -8.790 -6.275 1.00 65.38 320 SER A O 1
ATOM 2523 N N . SER A 1 321 ? 30.147 -7.706 -8.003 1.00 67.19 321 SER A N 1
ATOM 2524 C CA . SER A 1 321 ? 31.130 -6.965 -7.199 1.00 67.19 321 SER A CA 1
ATOM 2525 C C . SER A 1 321 ? 30.439 -6.105 -6.154 1.00 67.19 321 SER A C 1
ATOM 2527 O O . SER A 1 321 ? 30.732 -6.241 -4.982 1.00 67.19 321 SER A O 1
ATOM 2529 N N . THR A 1 322 ? 29.451 -5.296 -6.545 1.00 65.44 322 THR A N 1
ATOM 2530 C CA . THR A 1 322 ? 28.775 -4.398 -5.596 1.00 65.44 322 THR A CA 1
ATOM 2531 C C . THR A 1 322 ? 28.037 -5.155 -4.492 1.00 65.44 322 THR A C 1
ATOM 2533 O O . THR A 1 322 ? 28.028 -4.728 -3.341 1.00 65.44 322 THR A O 1
ATOM 2536 N N . TYR A 1 323 ? 27.400 -6.275 -4.836 1.00 66.06 323 TYR A N 1
ATOM 2537 C CA . TYR A 1 323 ? 26.727 -7.127 -3.861 1.00 66.06 323 TYR A CA 1
ATOM 2538 C C . TYR A 1 323 ? 27.725 -7.784 -2.897 1.00 66.06 323 TYR A C 1
ATOM 2540 O O . TYR A 1 323 ? 27.482 -7.816 -1.694 1.00 66.06 323 TYR A O 1
ATOM 2548 N N . LEU A 1 324 ? 28.863 -8.259 -3.414 1.00 66.75 324 LEU A N 1
ATOM 2549 C CA . LEU A 1 324 ? 29.947 -8.826 -2.610 1.00 66.75 324 LEU A CA 1
ATOM 2550 C C . LEU A 1 324 ? 30.638 -7.771 -1.732 1.00 66.75 324 LEU A C 1
ATOM 2552 O O . LEU A 1 324 ? 30.929 -8.055 -0.575 1.00 66.75 324 LEU A O 1
ATOM 2556 N N . ASP A 1 325 ? 30.846 -6.556 -2.240 1.00 67.44 325 ASP A N 1
ATOM 2557 C CA . ASP A 1 325 ? 31.425 -5.433 -1.495 1.00 67.44 325 ASP A CA 1
ATOM 2558 C C . ASP A 1 325 ? 30.509 -5.030 -0.330 1.00 67.44 325 ASP A C 1
ATOM 2560 O O . ASP A 1 325 ? 30.982 -4.839 0.786 1.00 67.44 325 ASP A O 1
ATOM 2564 N N . TYR A 1 326 ? 29.189 -4.979 -0.558 1.00 66.31 326 TYR A N 1
ATOM 2565 C CA . TYR A 1 326 ? 28.206 -4.735 0.503 1.00 66.31 326 TYR A CA 1
ATOM 2566 C C . TYR A 1 326 ? 28.169 -5.866 1.542 1.00 66.31 326 TYR A C 1
ATOM 2568 O O . TYR A 1 326 ? 28.002 -5.601 2.723 1.00 66.31 326 TYR A O 1
ATOM 2576 N N . LEU A 1 327 ? 28.330 -7.125 1.120 1.00 64.44 327 LEU A N 1
ATOM 2577 C CA . LEU A 1 327 ? 28.420 -8.280 2.024 1.00 64.44 327 LEU A CA 1
ATOM 2578 C C . LEU A 1 327 ? 29.696 -8.296 2.879 1.00 64.44 327 LEU A C 1
ATOM 2580 O O . LEU A 1 327 ? 29.719 -8.959 3.914 1.00 64.44 327 LEU A O 1
ATOM 2584 N N . SER A 1 328 ? 30.760 -7.644 2.409 1.00 64.75 328 SER A N 1
ATOM 2585 C CA . SER A 1 328 ? 32.091 -7.689 3.025 1.00 64.75 328 SER A CA 1
ATOM 2586 C C . SER A 1 328 ? 32.350 -6.543 4.011 1.00 64.75 328 SER A C 1
ATOM 2588 O O . SER A 1 328 ? 33.370 -6.577 4.701 1.00 64.75 328 SER A O 1
ATOM 2590 N N . GLY A 1 329 ? 31.476 -5.530 4.049 1.00 59.19 329 GLY A N 1
ATOM 2591 C CA . GLY A 1 329 ? 31.545 -4.374 4.954 1.00 59.19 329 GLY A CA 1
ATOM 2592 C C . GLY A 1 329 ? 30.569 -4.481 6.114 1.00 59.19 329 GLY A C 1
ATOM 2593 O O . GLY A 1 329 ? 30.934 -3.992 7.206 1.00 59.19 329 GLY A O 1
#

Secondary structure (DSSP, 8-state):
---GGGGSHHHHHHHHHHHHHHHHHHHHH--SSSSSSHHHHHHHHHHS-TTTHHHHHHHHHHHHHHHHHHHTT-------TT-TT--S-------------------------------PPP-SHHHHHHHTTEETTEE-S--HHHHHHHHGGG-S-HHHHHHHHHHHTT-HHHHHHHHHHHHHH-S---HHHHHHHHHHHHHHHHTT---TTHHHHHHHHHHHHTTS-TTTHHHHHHHHHHTS---SPPPPPTT-TTHHHHHHHHHHHHHHHHHHHTTTTT-HHHHHHHHHH-TT--GGG-HHHHHHHHHHHTT-HHHHHHHHHHHH-